Protein AF-D4CRF8-F1 (afdb_monomer)

Structure (mmCIF, N/CA/C/O backbone):
data_AF-D4CRF8-F1
#
_entry.id   AF-D4CRF8-F1
#
loop_
_atom_site.group_PDB
_atom_site.id
_atom_site.type_symbol
_atom_site.label_atom_id
_atom_site.label_alt_id
_atom_site.label_comp_id
_atom_site.label_asym_id
_atom_site.label_entity_id
_atom_site.label_seq_id
_atom_site.pdbx_PDB_ins_code
_atom_site.Cartn_x
_atom_site.Cartn_y
_atom_site.Cartn_z
_atom_site.occupancy
_atom_site.B_iso_or_equiv
_atom_site.auth_seq_id
_atom_site.auth_comp_id
_atom_site.auth_asym_id
_atom_site.auth_atom_id
_atom_site.pdbx_PDB_model_num
ATOM 1 N N . MET A 1 1 ? -13.825 1.115 6.542 1.00 51.88 1 MET A N 1
ATOM 2 C CA . MET A 1 1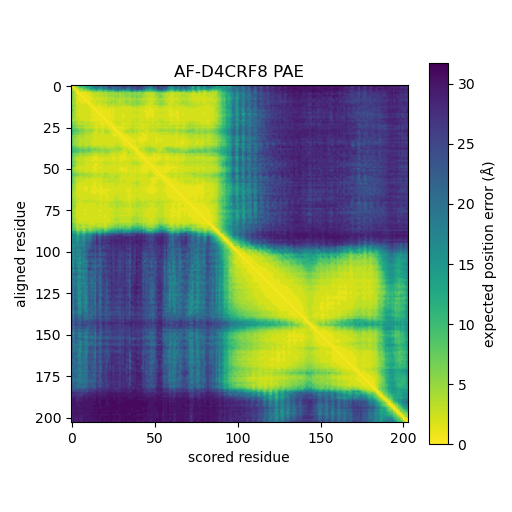 ? -15.292 1.105 6.337 1.00 51.88 1 MET A CA 1
ATOM 3 C C . MET A 1 1 ? -16.046 0.672 7.603 1.00 51.88 1 MET A C 1
ATOM 5 O O . MET A 1 1 ? -17.024 1.324 7.923 1.00 51.88 1 MET A O 1
ATOM 9 N N . TYR A 1 2 ? -15.538 -0.291 8.389 1.00 53.72 2 TYR A N 1
ATOM 10 C CA . TYR A 1 2 ? -16.174 -0.825 9.618 1.00 53.72 2 TYR A CA 1
ATOM 11 C C . TYR A 1 2 ? -15.921 -0.070 10.943 1.00 53.72 2 TYR A C 1
ATOM 13 O O . TYR A 1 2 ? -16.459 -0.439 11.981 1.00 53.72 2 TYR A O 1
ATOM 21 N N . LEU A 1 3 ? -15.111 0.997 10.934 1.00 58.34 3 LEU A N 1
ATOM 22 C CA . LEU A 1 3 ? -14.666 1.686 12.160 1.00 58.34 3 LEU A CA 1
ATOM 23 C C . LEU A 1 3 ? -15.811 2.291 12.995 1.00 58.34 3 LEU A C 1
ATOM 25 O O . LEU A 1 3 ? -15.696 2.353 14.213 1.00 58.34 3 LEU A O 1
ATOM 29 N N . GLY A 1 4 ? -16.907 2.721 12.359 1.00 71.69 4 GLY A N 1
ATOM 30 C CA . GLY A 1 4 ? -18.057 3.298 13.067 1.00 71.69 4 GLY A CA 1
ATOM 31 C C . GLY A 1 4 ? -18.861 2.248 13.833 1.00 71.69 4 GLY A C 1
ATOM 32 O O . GLY A 1 4 ? -19.104 2.420 15.020 1.00 71.69 4 GLY A O 1
ATOM 33 N N . PHE A 1 5 ? -19.188 1.138 13.168 1.00 80.62 5 PHE A N 1
ATOM 34 C CA . PHE A 1 5 ? -19.946 0.028 13.747 1.00 80.62 5 PHE A CA 1
ATOM 35 C C . PHE A 1 5 ? -19.218 -0.582 14.950 1.00 80.62 5 PHE A C 1
ATOM 37 O O . PHE A 1 5 ? -19.731 -0.558 16.064 1.00 80.62 5 PHE A O 1
ATOM 44 N N . TYR A 1 6 ? -17.960 -0.996 14.767 1.00 86.81 6 TYR A N 1
ATOM 45 C CA . TYR A 1 6 ? -17.167 -1.569 15.856 1.00 86.81 6 TYR A CA 1
ATOM 46 C C . TYR A 1 6 ? -16.972 -0.606 17.025 1.00 86.81 6 TYR A C 1
ATOM 48 O O . TYR A 1 6 ? -16.969 -1.031 18.174 1.00 86.81 6 TYR A O 1
ATOM 56 N N . SER A 1 7 ? -16.814 0.694 16.759 1.00 84.69 7 SER A N 1
ATOM 57 C CA . SER A 1 7 ? -16.685 1.676 17.835 1.00 84.69 7 SER A CA 1
ATOM 58 C C . SER A 1 7 ? -17.972 1.839 18.641 1.00 84.69 7 SER A C 1
ATOM 60 O O . SER A 1 7 ? -17.869 2.144 19.825 1.00 84.69 7 SER A O 1
ATOM 62 N N . GLN A 1 8 ? -19.150 1.703 18.030 1.00 83.81 8 GLN A N 1
ATOM 63 C CA . GLN A 1 8 ? -20.418 1.788 18.754 1.00 83.81 8 GLN A CA 1
ATOM 64 C C . GLN A 1 8 ? -20.618 0.556 19.637 1.00 83.81 8 GLN A C 1
ATOM 66 O O . GLN A 1 8 ? -20.891 0.711 20.823 1.00 83.81 8 GLN A O 1
ATOM 71 N N . VAL A 1 9 ? -20.365 -0.639 19.098 1.00 87.88 9 VAL A N 1
ATOM 72 C CA . VAL A 1 9 ? -20.444 -1.898 19.856 1.00 87.88 9 VAL A CA 1
ATOM 73 C C . VAL A 1 9 ? -19.510 -1.868 21.071 1.00 87.88 9 VAL A C 1
ATOM 75 O O . VAL A 1 9 ? -19.953 -2.062 22.198 1.00 87.88 9 VAL A O 1
ATOM 78 N N . LYS A 1 10 ? -18.237 -1.492 20.876 1.00 89.88 10 LYS A N 1
ATOM 79 C CA . LYS A 1 10 ? -17.236 -1.401 21.959 1.00 89.88 10 LYS A CA 1
ATOM 80 C C . LYS A 1 10 ? -17.537 -0.346 23.030 1.00 89.88 10 LYS A C 1
ATOM 82 O O . LYS A 1 10 ? -16.899 -0.363 24.078 1.00 89.88 10 LYS A O 1
ATOM 87 N N . LYS A 1 11 ? -18.417 0.622 22.748 1.00 87.69 11 LYS A N 1
ATOM 88 C CA . LYS A 1 11 ? -18.850 1.637 23.724 1.00 87.69 11 LYS A CA 1
ATOM 89 C C . LYS A 1 11 ? -20.042 1.174 24.552 1.00 87.69 11 LYS A C 1
ATOM 91 O O . LYS A 1 11 ? -20.207 1.669 25.657 1.00 87.69 11 LYS A O 1
ATOM 96 N N . GLN A 1 12 ? -20.871 0.299 23.992 1.00 87.62 12 GLN A N 1
ATOM 97 C CA . GLN A 1 12 ? -22.093 -0.169 24.638 1.00 87.62 12 GLN A CA 1
ATOM 98 C C . GLN A 1 12 ? -21.858 -1.417 25.485 1.00 87.62 12 GLN A C 1
ATOM 100 O O . GLN A 1 12 ? -22.559 -1.593 26.470 1.00 87.62 12 GLN A O 1
ATOM 105 N N . VAL A 1 13 ? -20.887 -2.259 25.111 1.00 92.56 13 VAL A N 1
ATOM 106 C CA . VAL A 1 13 ? -20.608 -3.514 25.815 1.00 92.56 13 VAL A CA 1
ATOM 107 C C . VAL A 1 13 ? -19.117 -3.665 26.086 1.00 92.56 13 VAL A C 1
ATOM 109 O O . VAL A 1 13 ? -18.275 -3.544 25.190 1.00 92.56 13 VAL A O 1
ATOM 112 N N . SER A 1 14 ? -18.800 -3.935 27.346 1.00 94.44 14 SER A N 1
ATOM 113 C CA . SER A 1 14 ? -17.476 -4.312 27.829 1.00 94.44 14 SER A CA 1
ATOM 114 C C . SER A 1 14 ? -17.215 -5.808 27.638 1.00 94.44 14 SER A C 1
ATOM 116 O O . SER A 1 14 ? -18.132 -6.622 27.513 1.00 94.44 14 SER A O 1
ATOM 118 N N . THR A 1 15 ? -15.941 -6.210 27.653 1.00 96.06 15 THR A N 1
ATOM 119 C CA . THR A 1 15 ? -15.605 -7.641 27.564 1.00 96.06 15 THR A CA 1
ATOM 120 C C . THR A 1 15 ? -16.110 -8.420 28.776 1.00 96.06 15 THR A C 1
ATOM 122 O O . THR A 1 15 ? -16.515 -9.571 28.638 1.00 96.06 15 THR A O 1
ATOM 125 N N . ARG A 1 16 ? -16.137 -7.783 29.951 1.00 96.12 16 ARG A N 1
ATOM 126 C CA . ARG A 1 16 ? -16.709 -8.368 31.162 1.00 96.12 16 ARG A CA 1
ATOM 127 C C . ARG A 1 16 ? -18.195 -8.695 31.011 1.00 96.12 16 ARG A C 1
ATOM 129 O O . ARG A 1 16 ? -18.580 -9.820 31.307 1.00 96.12 16 ARG A O 1
ATOM 136 N N . GLU A 1 17 ? -19.003 -7.748 30.540 1.00 94.94 17 GLU A N 1
ATOM 137 C CA . GLU A 1 17 ? -20.446 -7.960 30.348 1.00 94.94 17 GLU A CA 1
ATOM 138 C C . GLU A 1 17 ? -20.715 -9.083 29.347 1.00 94.94 17 GLU A C 1
ATOM 140 O O . GLU A 1 17 ? -21.534 -9.959 29.611 1.00 94.94 17 GLU A O 1
ATOM 145 N N . ALA A 1 18 ? -19.977 -9.109 28.233 1.00 96.31 18 ALA A N 1
ATOM 146 C CA . ALA A 1 18 ? -20.081 -10.194 27.263 1.00 96.31 18 ALA A CA 1
ATOM 147 C C . ALA A 1 18 ? -19.695 -11.550 27.882 1.00 96.31 18 ALA A C 1
ATOM 149 O O . ALA A 1 18 ? -20.392 -12.541 27.688 1.00 96.31 18 ALA A O 1
ATOM 150 N N . ALA A 1 19 ? -18.609 -11.610 28.659 1.00 96.31 19 ALA A N 1
ATOM 151 C CA . ALA A 1 19 ? -18.191 -12.839 29.325 1.00 96.31 19 ALA A CA 1
ATOM 152 C C . ALA A 1 19 ? -19.253 -13.343 30.321 1.00 96.31 19 ALA A C 1
ATOM 154 O O . ALA A 1 19 ? -19.599 -14.523 30.305 1.00 96.31 19 ALA A O 1
ATOM 155 N N . GLU A 1 20 ? -19.810 -12.457 31.148 1.00 95.69 20 GLU A N 1
ATOM 156 C CA . GLU A 1 20 ? -20.878 -12.804 32.091 1.00 95.69 20 GLU A CA 1
ATOM 157 C C . GLU A 1 20 ? -22.146 -13.277 31.355 1.00 95.69 20 GLU A C 1
ATOM 159 O O . GLU A 1 20 ? -22.729 -14.293 31.739 1.00 95.69 20 GLU A O 1
ATOM 164 N N . HIS A 1 21 ? -22.520 -12.620 30.250 1.00 95.44 21 HIS A N 1
ATOM 165 C CA . HIS A 1 21 ? -23.656 -13.010 29.408 1.00 95.44 21 HIS A CA 1
ATOM 166 C C . HIS A 1 21 ? -23.493 -14.415 28.806 1.00 95.44 21 HIS A C 1
ATOM 168 O O . HIS A 1 21 ? -24.427 -15.214 28.829 1.00 95.44 21 HIS A O 1
ATOM 174 N N . TYR A 1 22 ? -22.291 -14.760 28.337 1.00 96.06 22 TYR A N 1
ATOM 175 C CA . TYR A 1 22 ? -21.987 -16.095 27.808 1.00 96.06 22 TYR A CA 1
ATOM 176 C C . TYR A 1 22 ? -21.731 -17.158 28.895 1.00 96.06 22 TYR A C 1
ATOM 178 O O . TYR A 1 22 ? -21.308 -18.271 28.583 1.00 96.06 22 TYR A O 1
ATOM 186 N N . GLY A 1 23 ? -22.006 -16.850 30.168 1.00 94.00 23 GLY A N 1
ATOM 187 C CA . GLY A 1 23 ? -21.992 -17.817 31.269 1.00 94.00 23 GLY A CA 1
ATOM 188 C C . GLY A 1 23 ? -20.654 -17.952 31.999 1.00 94.00 23 GLY A C 1
ATOM 189 O O . GLY A 1 23 ? -20.491 -18.855 32.826 1.00 94.00 23 GLY A O 1
ATOM 190 N N . PHE A 1 24 ? -19.691 -17.063 31.745 1.00 95.69 24 PHE A N 1
ATOM 191 C CA . PHE A 1 24 ? -18.426 -17.061 32.472 1.00 95.69 24 PHE A CA 1
ATOM 192 C C . PHE A 1 24 ? -18.552 -16.339 33.814 1.00 95.69 24 PHE A C 1
ATOM 194 O O . PHE A 1 24 ? -19.076 -15.234 33.920 1.00 95.69 24 PHE A O 1
ATOM 201 N N . LYS A 1 25 ? -18.009 -16.952 34.869 1.00 94.19 25 LYS A N 1
ATOM 202 C CA . LYS A 1 25 ? -17.945 -16.329 36.195 1.00 94.19 25 LYS A CA 1
ATOM 203 C C . LYS A 1 25 ? -16.738 -15.401 36.274 1.00 94.19 25 LYS A C 1
ATOM 205 O O . LYS A 1 25 ? -15.601 -15.874 36.310 1.00 94.19 25 LYS A O 1
ATOM 210 N N . VAL A 1 26 ? -16.997 -14.099 36.354 1.00 96.00 26 VAL A N 1
ATOM 211 C CA . VAL A 1 26 ? -15.969 -13.072 36.547 1.00 96.00 26 VAL A CA 1
ATOM 212 C C . VAL A 1 26 ? -15.890 -12.695 38.027 1.00 96.00 26 VAL A C 1
ATOM 214 O O . VAL A 1 26 ? -16.887 -12.352 38.664 1.00 96.00 26 VAL A O 1
ATOM 217 N N . GLY A 1 27 ? -14.693 -12.788 38.603 1.00 92.81 27 GLY A N 1
ATOM 218 C CA . GLY A 1 27 ? -14.442 -12.401 39.988 1.00 92.81 27 GLY A CA 1
ATOM 219 C C . GLY A 1 27 ? -14.569 -10.891 40.208 1.00 92.81 27 GLY A C 1
ATOM 220 O O . GLY A 1 27 ? -14.483 -10.091 39.279 1.00 92.81 27 GLY A O 1
ATOM 221 N N . ARG A 1 28 ? -14.698 -10.462 41.472 1.00 90.69 28 ARG A N 1
ATOM 222 C CA . ARG A 1 28 ? -14.748 -9.024 41.823 1.00 90.69 28 ARG A CA 1
ATOM 223 C C . ARG A 1 28 ? -13.514 -8.242 41.351 1.00 90.69 28 ARG A C 1
ATOM 225 O O . ARG A 1 28 ? -13.617 -7.051 41.094 1.00 90.69 28 ARG A O 1
ATOM 232 N N . ASN A 1 29 ? -12.374 -8.916 41.225 1.00 92.69 29 ASN A N 1
ATOM 233 C CA . ASN A 1 29 ? -11.112 -8.382 40.710 1.00 92.69 29 ASN A CA 1
ATOM 234 C C . ASN A 1 29 ? -11.013 -8.374 39.169 1.00 92.69 29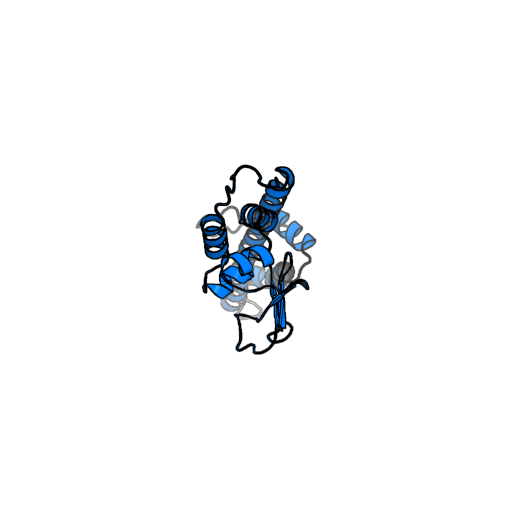 ASN A C 1
ATOM 236 O O . ASN A 1 29 ? -9.942 -8.076 38.645 1.00 92.69 29 ASN A O 1
ATOM 240 N N . GLY A 1 30 ? -12.083 -8.741 38.455 1.00 94.06 30 GLY A N 1
ATOM 241 C CA . GLY A 1 30 ? -12.096 -8.838 36.994 1.00 94.06 30 GLY A CA 1
ATOM 242 C C . GLY A 1 30 ? -11.367 -10.069 36.453 1.00 94.06 30 GLY A C 1
ATOM 243 O O . GLY A 1 30 ? -11.084 -10.128 35.264 1.00 94.06 30 GLY A O 1
ATOM 244 N N . MET A 1 31 ? -11.024 -11.048 37.295 1.00 96.69 31 MET A N 1
ATOM 245 C CA . MET A 1 31 ? -10.331 -12.261 36.850 1.00 96.69 31 MET A CA 1
ATOM 246 C C . MET A 1 31 ? -11.322 -13.385 36.547 1.00 96.69 31 MET A C 1
ATOM 248 O O . MET A 1 31 ? -12.261 -13.623 37.310 1.00 96.69 31 MET A O 1
ATOM 252 N N . MET A 1 32 ? -11.072 -14.121 35.469 1.00 96.38 32 MET A N 1
ATOM 253 C CA . MET A 1 32 ? -11.811 -15.316 35.072 1.00 96.38 32 MET A CA 1
ATOM 254 C C . MET A 1 32 ? -10.871 -16.387 34.511 1.00 96.38 32 MET A C 1
ATOM 256 O O . MET A 1 32 ? -9.719 -16.115 34.166 1.00 96.38 32 MET A O 1
ATOM 260 N N . LYS A 1 33 ? -11.366 -17.624 34.429 1.00 96.75 33 LYS A N 1
ATOM 261 C CA . LYS A 1 33 ? -10.674 -18.695 33.702 1.00 96.75 33 LYS A CA 1
ATOM 262 C C . LYS A 1 33 ? -10.702 -18.385 32.212 1.00 96.75 33 LYS A C 1
ATOM 264 O O . LYS A 1 33 ? -11.748 -18.004 31.691 1.00 96.75 33 LYS A O 1
ATOM 269 N N . CYS A 1 34 ? -9.568 -18.527 31.544 1.00 96.75 34 CYS A N 1
ATOM 270 C CA . CYS A 1 34 ? -9.477 -18.278 30.114 1.00 96.75 34 CYS A CA 1
ATOM 271 C C . CYS A 1 34 ? -10.234 -19.362 29.322 1.00 96.75 34 CYS A C 1
ATOM 273 O O . CYS A 1 34 ? -9.933 -20.537 29.499 1.00 96.75 34 CYS A O 1
ATOM 275 N N . PRO A 1 35 ? -11.158 -19.002 28.412 1.00 95.88 35 PRO A N 1
ATOM 276 C CA . PRO A 1 35 ? -11.835 -19.968 27.547 1.00 95.88 35 PRO A CA 1
ATOM 277 C C . PRO A 1 35 ? -10.992 -20.404 26.340 1.00 95.88 35 PRO A C 1
ATOM 279 O O . PRO A 1 35 ? -11.381 -21.313 25.618 1.00 95.88 35 PRO A O 1
ATOM 282 N N . PHE A 1 36 ? -9.854 -19.750 26.088 1.00 96.00 36 PHE A N 1
ATOM 283 C CA . PHE A 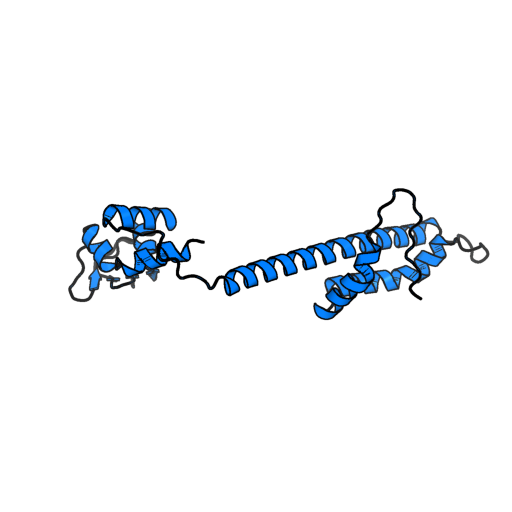1 36 ? -9.029 -19.976 24.894 1.00 96.00 36 PHE A CA 1
ATOM 284 C C . PHE A 1 36 ? -7.899 -20.996 25.102 1.00 96.00 36 PHE A C 1
ATOM 286 O O . PHE A 1 36 ? -7.139 -21.256 24.174 1.00 96.00 36 PHE A O 1
ATOM 293 N N . HIS A 1 37 ? -7.753 -21.545 26.310 1.00 94.69 37 HIS A N 1
ATOM 294 C CA . HIS A 1 37 ? -6.854 -22.662 26.615 1.00 94.69 37 HIS A CA 1
ATOM 295 C C . HIS A 1 37 ? -7.367 -23.439 27.837 1.00 94.69 37 HIS A C 1
ATOM 297 O O . HIS A 1 37 ? -8.280 -22.973 28.516 1.00 94.69 37 HIS A O 1
ATOM 303 N N . ASP A 1 38 ? -6.786 -24.608 28.125 1.00 93.69 38 ASP A N 1
ATOM 304 C CA . ASP A 1 38 ? -7.123 -25.388 29.325 1.00 93.69 38 ASP A CA 1
ATOM 305 C C . ASP A 1 38 ? -6.594 -24.695 30.591 1.00 93.69 38 ASP A C 1
ATOM 307 O O . ASP A 1 38 ? -5.441 -24.871 30.993 1.00 93.69 38 ASP A O 1
ATOM 311 N N . ASP A 1 39 ? -7.440 -23.853 31.187 1.00 92.88 39 ASP A N 1
ATOM 312 C CA . ASP A 1 39 ? -7.090 -23.017 32.326 1.00 92.88 39 ASP A CA 1
ATOM 313 C C . ASP A 1 39 ? -7.705 -23.521 33.640 1.00 92.88 39 ASP A C 1
ATOM 315 O O . ASP A 1 39 ? -8.923 -23.501 33.862 1.00 92.88 39 ASP A O 1
ATOM 319 N N . ARG A 1 40 ? -6.844 -23.935 34.575 1.00 91.19 40 ARG A N 1
ATOM 320 C CA . ARG A 1 40 ? -7.277 -24.429 35.891 1.00 91.19 40 ARG A CA 1
ATOM 321 C C . ARG A 1 40 ? -7.558 -23.296 36.879 1.00 91.19 40 ARG A C 1
ATOM 323 O O . ARG A 1 40 ? -8.485 -23.429 37.685 1.00 91.19 40 ARG A O 1
ATOM 330 N N . ASN A 1 41 ? -6.824 -22.184 36.788 1.00 91.94 41 ASN A N 1
ATOM 331 C CA . ASN A 1 41 ? -6.846 -21.070 37.742 1.00 91.94 41 ASN A CA 1
ATOM 332 C C . ASN A 1 41 ? -7.121 -19.751 37.009 1.00 91.94 41 ASN A C 1
ATOM 334 O O . ASN A 1 41 ? -6.475 -19.519 36.006 1.00 91.94 41 ASN A O 1
ATOM 338 N N . PRO A 1 42 ? -7.985 -18.842 37.498 1.00 94.56 42 PRO A N 1
ATOM 339 C CA . PRO A 1 42 ? -8.306 -17.601 36.784 1.00 94.56 42 PRO A CA 1
ATOM 340 C C . PRO A 1 42 ? -7.072 -16.813 36.296 1.00 94.56 42 PRO A C 1
ATOM 342 O O . PRO A 1 42 ? -6.414 -16.138 37.089 1.00 94.56 42 PRO A O 1
ATOM 345 N N . SER A 1 43 ? -6.766 -16.895 34.996 1.00 95.31 43 SER A N 1
ATOM 346 C CA . SER A 1 43 ? -5.579 -16.278 34.377 1.00 95.31 43 SER A CA 1
ATOM 347 C C . SER A 1 43 ? -5.910 -15.154 33.391 1.00 95.31 43 SER A C 1
ATOM 349 O O . SER A 1 43 ? -5.006 -14.471 32.900 1.00 95.31 43 SER A O 1
ATOM 351 N N . MET A 1 44 ? -7.195 -14.936 33.102 1.00 97.38 44 MET A N 1
ATOM 352 C CA . MET A 1 44 ? -7.664 -13.886 32.206 1.00 97.38 44 MET A CA 1
ATOM 353 C C . MET A 1 44 ? -8.261 -12.728 32.993 1.00 97.38 44 MET A C 1
ATOM 355 O O . MET A 1 44 ? -9.190 -12.918 33.773 1.00 97.38 44 MET A O 1
ATOM 359 N N . LYS A 1 45 ? -7.752 -11.519 32.753 1.00 97.44 45 LYS A N 1
ATOM 360 C CA . LYS A 1 45 ? -8.339 -10.278 33.251 1.00 97.44 45 LYS A CA 1
ATOM 361 C C . LYS A 1 45 ? -9.299 -9.718 32.209 1.00 97.44 45 LYS A C 1
ATOM 363 O O . LYS A 1 45 ? -8.901 -9.537 31.058 1.00 97.44 45 LYS A O 1
ATOM 368 N N . VAL A 1 46 ? -10.530 -9.438 32.620 1.00 96.75 46 VAL A N 1
ATOM 369 C CA . VAL A 1 46 ? -11.597 -8.864 31.800 1.00 96.75 46 VAL A CA 1
ATOM 370 C C . VAL A 1 46 ? -12.147 -7.598 32.455 1.00 96.75 46 VAL A C 1
ATOM 372 O O . VAL A 1 46 ? -12.694 -7.631 33.554 1.00 96.75 46 VAL A O 1
ATOM 375 N N . ASP A 1 47 ? -12.004 -6.482 31.746 1.00 93.50 47 ASP A N 1
ATOM 376 C CA . ASP A 1 47 ? -12.622 -5.192 32.063 1.00 93.50 47 ASP A CA 1
ATOM 377 C C . ASP A 1 47 ? -13.340 -4.705 30.784 1.00 93.50 47 ASP A C 1
ATOM 379 O O . ASP A 1 47 ? -14.172 -5.419 30.215 1.00 93.50 47 ASP A O 1
ATOM 383 N N . GLN A 1 48 ? -12.964 -3.536 30.248 1.00 93.56 48 GLN A N 1
ATOM 384 C CA . GLN A 1 48 ? -13.394 -3.106 28.911 1.00 93.56 48 GLN A CA 1
ATOM 385 C C . GLN A 1 48 ? -12.847 -4.033 27.819 1.00 93.56 48 GLN A C 1
ATOM 387 O O . GLN A 1 48 ? -13.556 -4.420 26.892 1.00 93.56 48 GLN A O 1
ATOM 392 N N . ASN A 1 49 ? -11.581 -4.407 27.974 1.00 95.75 49 ASN A N 1
ATOM 393 C CA . ASN A 1 49 ? -10.822 -5.307 27.117 1.00 95.75 49 ASN A CA 1
ATOM 394 C C . ASN A 1 49 ? -10.431 -6.546 27.928 1.00 95.75 49 ASN A C 1
ATOM 396 O O . ASN A 1 49 ? -10.590 -6.563 29.152 1.00 95.75 49 ASN A O 1
ATOM 400 N N . PHE A 1 50 ? -9.862 -7.547 27.265 1.00 97.31 50 PHE A N 1
ATOM 401 C CA . PHE A 1 50 ? -9.314 -8.716 27.935 1.00 97.31 50 PHE A CA 1
ATOM 402 C C . PHE A 1 50 ? -7.824 -8.902 27.670 1.00 97.31 50 PHE A C 1
ATOM 404 O O . PHE A 1 50 ? -7.290 -8.528 26.620 1.00 97.31 50 PHE A O 1
ATOM 411 N N . ILE A 1 51 ? -7.170 -9.539 28.632 1.00 97.50 51 ILE A N 1
ATOM 412 C CA . ILE A 1 51 ? -5.827 -10.087 28.495 1.00 97.50 51 ILE A CA 1
ATOM 413 C C . ILE A 1 51 ? -5.736 -11.385 29.288 1.00 97.50 51 ILE A C 1
ATOM 415 O O . ILE A 1 51 ? -6.141 -11.448 30.446 1.00 97.50 51 ILE A O 1
ATOM 419 N N . CYS A 1 52 ? -5.190 -12.425 28.672 1.00 97.56 52 CYS A N 1
ATOM 420 C CA . CYS A 1 52 ? -4.859 -13.672 29.336 1.00 97.56 52 CYS A CA 1
ATOM 421 C C . CYS A 1 52 ? -3.359 -13.745 29.603 1.00 97.56 52 CYS A C 1
ATOM 423 O O . CYS A 1 52 ? -2.565 -13.746 28.667 1.00 97.56 52 CYS A O 1
ATOM 425 N N . PHE A 1 53 ? -2.963 -13.887 30.866 1.00 96.06 53 PHE A N 1
ATOM 426 C CA . PHE A 1 53 ? -1.550 -14.020 31.230 1.00 96.06 53 PHE A CA 1
ATOM 427 C C . PHE A 1 53 ? -0.982 -15.418 30.928 1.00 96.06 53 PHE A C 1
ATOM 429 O O . PHE A 1 53 ? 0.225 -15.548 30.751 1.00 96.06 53 PHE A O 1
ATOM 436 N N . GLY A 1 54 ? -1.838 -16.444 30.815 1.00 93.62 54 GLY A N 1
ATOM 437 C CA . GLY A 1 54 ? -1.447 -17.803 30.413 1.00 93.62 54 GLY A CA 1
ATOM 438 C C . GLY A 1 54 ? -1.099 -17.913 28.924 1.00 93.62 54 GLY A C 1
ATOM 439 O O . GLY A 1 54 ? 0.058 -18.101 28.565 1.00 93.62 54 GLY A O 1
ATOM 440 N N . CYS A 1 55 ? -2.091 -17.750 28.041 1.00 95.12 55 CYS A N 1
ATOM 441 C CA . CYS A 1 55 ? -1.909 -17.891 26.589 1.00 95.12 55 CYS A CA 1
ATOM 442 C C . CYS A 1 55 ? -1.526 -16.599 25.840 1.00 95.12 55 CYS A C 1
ATOM 444 O O . CYS A 1 55 ? -1.413 -16.623 24.618 1.00 95.12 55 CYS A O 1
ATOM 446 N N . GLN A 1 56 ? -1.349 -15.471 26.540 1.00 94.81 56 GLN A N 1
ATOM 447 C CA . GLN A 1 56 ? -0.994 -14.156 25.971 1.00 94.81 56 GLN A CA 1
ATOM 448 C C . GLN A 1 56 ? -2.020 -13.556 24.989 1.00 94.81 56 GLN A C 1
ATOM 450 O O . GLN A 1 56 ? -1.765 -12.511 24.383 1.00 94.81 56 GLN A O 1
ATOM 455 N N . GLU A 1 57 ? -3.201 -14.165 24.842 1.00 95.75 57 GLU A N 1
ATOM 456 C CA . GLU A 1 57 ? -4.266 -13.602 24.015 1.00 95.75 57 GLU A CA 1
ATOM 457 C C . GLU A 1 57 ? -4.814 -12.326 24.661 1.00 95.75 57 GLU A C 1
ATOM 459 O O . GLU A 1 57 ? -5.050 -12.257 25.871 1.00 95.75 57 GLU A O 1
ATOM 464 N N . LYS A 1 58 ? -5.015 -11.299 23.839 1.00 96.88 58 LYS A N 1
ATOM 465 C CA . LYS A 1 58 ? -5.486 -9.987 24.276 1.00 96.88 58 LYS A CA 1
ATOM 466 C C . LYS A 1 58 ? -6.332 -9.346 23.195 1.00 96.88 58 LYS A C 1
ATOM 468 O O . LYS A 1 58 ? -6.090 -9.540 22.002 1.00 96.88 58 LYS A O 1
ATOM 473 N N . GLY A 1 59 ? -7.295 -8.535 23.600 1.00 95.81 59 GLY A N 1
ATOM 474 C CA . GLY A 1 59 ? -8.192 -7.910 22.646 1.00 95.81 59 GLY A CA 1
ATOM 475 C C . GLY A 1 59 ? -9.323 -7.133 23.280 1.00 95.81 59 GLY A C 1
ATOM 476 O O . GLY A 1 59 ? -9.413 -6.991 24.494 1.00 95.81 59 GLY A O 1
ATOM 477 N N . ASP A 1 60 ? -10.189 -6.629 22.415 1.00 95.88 60 ASP A N 1
ATOM 478 C CA . ASP A 1 60 ? -11.467 -6.047 22.801 1.00 95.88 60 ASP A CA 1
ATOM 479 C C . ASP A 1 60 ? -12.580 -7.103 22.809 1.00 95.88 60 ASP A C 1
ATOM 481 O O . ASP A 1 60 ? -12.370 -8.267 22.456 1.00 95.88 60 ASP A O 1
ATOM 485 N N . VAL A 1 61 ? -13.784 -6.667 23.177 1.00 96.19 61 VAL A N 1
ATOM 486 C CA . VAL A 1 61 ? -14.974 -7.519 23.252 1.00 96.19 61 VAL A CA 1
ATOM 487 C C . VAL A 1 61 ? -15.297 -8.224 21.928 1.00 96.19 61 VAL A C 1
ATOM 489 O O . VAL A 1 61 ? -15.725 -9.372 21.930 1.00 96.19 61 VAL A O 1
ATOM 492 N N . ILE A 1 62 ? -15.027 -7.598 20.779 1.00 95.44 62 ILE A N 1
ATOM 493 C CA . ILE A 1 62 ? -15.313 -8.201 19.469 1.00 95.44 62 ILE A CA 1
ATOM 494 C C . ILE A 1 62 ? -14.323 -9.329 19.201 1.00 95.44 62 ILE A C 1
ATOM 496 O O . ILE A 1 62 ? -14.711 -10.400 18.741 1.00 95.44 62 ILE A O 1
ATOM 500 N N . ARG A 1 63 ? -13.041 -9.116 19.521 1.00 96.06 63 ARG A N 1
ATOM 501 C CA . ARG A 1 63 ? -12.025 -10.168 19.419 1.00 96.06 63 ARG A CA 1
ATOM 502 C C . ARG A 1 63 ? -12.310 -11.324 20.381 1.00 96.06 63 ARG A C 1
ATOM 504 O O . ARG A 1 63 ? -12.090 -12.470 20.004 1.00 96.06 63 ARG A O 1
ATOM 511 N N . PHE A 1 64 ? -12.825 -11.032 21.575 1.00 97.00 64 PHE A N 1
ATOM 512 C CA . PHE A 1 64 ? -13.247 -12.048 22.539 1.00 97.00 64 PHE A CA 1
ATOM 513 C C . PHE A 1 64 ? -14.346 -12.949 21.955 1.00 97.00 64 PHE A C 1
ATOM 515 O O . PHE A 1 64 ? -14.168 -14.162 21.898 1.00 97.00 64 PHE A O 1
ATOM 522 N N . VAL A 1 65 ? -15.427 -12.357 21.435 1.00 96.50 65 VAL A N 1
ATOM 523 C CA . VAL A 1 65 ? -16.550 -13.086 20.811 1.00 96.50 65 VAL A CA 1
ATOM 524 C C . VAL A 1 65 ? -16.111 -13.830 19.552 1.00 96.50 65 VAL A C 1
ATOM 526 O O . VAL A 1 65 ? -16.446 -14.996 19.371 1.00 96.50 65 VAL A O 1
ATOM 529 N N . SER A 1 66 ? -15.304 -13.188 18.707 1.00 96.69 66 SER A N 1
ATOM 530 C CA . SER A 1 66 ? -14.735 -13.793 17.499 1.00 96.69 66 SER A CA 1
ATOM 531 C C . SER A 1 66 ? -13.975 -15.076 17.820 1.00 96.69 66 SER A C 1
ATOM 533 O O . SER A 1 66 ? -14.184 -16.083 17.157 1.00 96.69 66 SER A O 1
ATOM 535 N N . LYS A 1 67 ? -13.146 -15.071 18.870 1.00 96.50 67 LYS A N 1
ATOM 536 C CA . LYS A 1 67 ? -12.416 -16.263 19.315 1.00 96.50 67 LYS A CA 1
ATOM 537 C C . LYS A 1 67 ? -13.310 -17.300 19.983 1.00 96.50 67 LYS A C 1
ATOM 539 O O . LYS A 1 67 ? -13.074 -18.487 19.806 1.00 96.50 67 LYS A O 1
ATOM 544 N N . LEU A 1 68 ? -14.304 -16.862 20.750 1.00 96.25 68 LEU A N 1
ATOM 545 C CA . LEU A 1 68 ? -15.207 -17.755 21.468 1.00 96.25 68 LEU A CA 1
ATOM 546 C C . LEU A 1 68 ? -16.088 -18.583 20.518 1.00 96.25 68 LEU A C 1
ATOM 548 O O . LEU A 1 68 ? -16.358 -19.744 20.807 1.00 96.25 68 LEU A O 1
ATOM 552 N N . PHE A 1 69 ? -16.505 -17.996 19.392 1.00 94.75 69 PHE A N 1
ATOM 553 C CA . PHE A 1 69 ? -17.408 -18.623 18.416 1.00 94.75 69 PHE A CA 1
ATOM 554 C C . PHE A 1 69 ? -16.753 -18.957 17.068 1.00 94.75 69 PHE A C 1
ATOM 556 O O . PHE A 1 69 ? -17.452 -19.390 16.159 1.00 94.75 69 PHE A O 1
ATOM 563 N N . ASP A 1 70 ? -15.444 -18.739 16.932 1.00 95.50 70 ASP A N 1
ATOM 564 C CA . ASP A 1 70 ? -14.689 -18.892 15.680 1.00 95.50 70 ASP A CA 1
ATOM 565 C C . ASP A 1 70 ? -15.317 -18.142 14.486 1.00 95.50 70 ASP A C 1
ATOM 567 O O . ASP A 1 70 ? -15.523 -18.671 13.396 1.00 95.50 70 ASP A O 1
ATOM 571 N N . LEU A 1 71 ? -15.660 -16.872 14.714 1.00 92.12 71 LEU A N 1
ATOM 572 C CA . LEU A 1 71 ? -16.303 -16.001 13.726 1.00 92.12 71 LEU A CA 1
ATOM 573 C C . LEU A 1 71 ? -15.349 -14.910 13.234 1.00 92.12 71 LEU A C 1
ATOM 575 O O . LEU A 1 71 ? -14.535 -14.404 14.017 1.00 92.12 71 LEU A O 1
ATOM 579 N N . PRO A 1 72 ? -15.473 -14.444 11.978 1.00 89.62 72 PRO A N 1
ATOM 580 C CA . PRO A 1 72 ? -14.767 -13.248 11.544 1.00 89.62 72 PRO A CA 1
ATOM 581 C C . PRO A 1 72 ? -15.246 -12.019 12.350 1.00 89.62 72 PRO A C 1
ATOM 583 O O . PRO A 1 72 ? -16.379 -11.988 12.832 1.00 89.62 72 PRO A O 1
ATOM 586 N N . PRO A 1 73 ? -14.425 -10.959 12.491 1.00 89.31 73 PRO A N 1
ATOM 587 C CA . PRO A 1 73 ? -14.727 -9.842 13.396 1.00 89.31 73 PRO A CA 1
ATOM 588 C C . PRO A 1 73 ? -16.047 -9.111 13.125 1.00 89.31 73 PRO A C 1
ATOM 590 O O . PRO A 1 73 ? -16.622 -8.527 14.041 1.00 89.31 73 PRO A O 1
ATOM 593 N N . TYR A 1 74 ? -16.511 -9.110 11.872 1.00 87.19 74 TYR A N 1
ATOM 594 C CA . TYR A 1 74 ? -17.778 -8.479 11.509 1.00 87.19 74 TYR A CA 1
ATOM 595 C C . 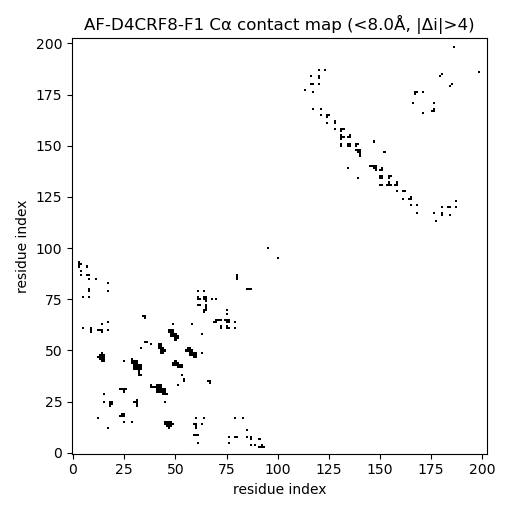TYR A 1 74 ? -18.956 -9.280 12.056 1.00 87.19 74 TYR A C 1
ATOM 597 O O . TYR A 1 74 ? -19.753 -8.735 12.814 1.00 87.19 74 TYR A O 1
ATOM 605 N N . ASP A 1 75 ? -18.987 -10.577 11.763 1.00 86.00 75 ASP A N 1
ATOM 606 C CA . ASP A 1 75 ? -20.036 -11.489 12.219 1.00 86.00 75 ASP A CA 1
ATOM 607 C C . ASP A 1 75 ? -20.029 -11.617 13.744 1.00 86.00 75 ASP A C 1
ATOM 609 O O . ASP A 1 75 ? -21.084 -11.633 14.366 1.00 86.00 75 ASP A O 1
ATOM 613 N N . ALA A 1 76 ? -18.850 -11.588 14.373 1.00 92.31 76 ALA A N 1
ATOM 614 C CA . ALA A 1 76 ? -18.728 -11.539 15.828 1.00 92.31 76 ALA A CA 1
ATOM 615 C C . ALA A 1 76 ? -19.375 -10.281 16.433 1.00 92.31 76 ALA A C 1
ATOM 617 O O . ALA A 1 76 ? -20.018 -10.349 17.477 1.00 92.31 76 ALA A O 1
ATOM 618 N N . ALA A 1 77 ? -19.219 -9.125 15.786 1.00 91.06 77 ALA A N 1
ATOM 619 C CA . ALA A 1 77 ? -19.838 -7.888 16.242 1.00 91.06 77 ALA A CA 1
ATOM 620 C C . ALA A 1 77 ? -21.354 -7.870 15.995 1.00 91.06 77 ALA A C 1
ATOM 622 O O . ALA A 1 77 ? -22.077 -7.363 16.845 1.00 91.06 77 ALA A O 1
ATOM 623 N N . VAL A 1 78 ? -21.832 -8.439 14.883 1.00 86.44 78 VAL A N 1
ATOM 624 C CA . VAL A 1 78 ? -23.271 -8.618 14.612 1.00 86.44 78 VAL A CA 1
ATOM 625 C C . VAL A 1 78 ? -23.894 -9.556 15.646 1.00 86.44 78 VAL A C 1
ATOM 627 O O . VAL A 1 78 ? -24.850 -9.175 16.319 1.00 86.44 78 VAL A O 1
ATOM 630 N N . LYS A 1 79 ? -23.280 -10.719 15.877 1.00 90.88 79 LYS A N 1
ATOM 631 C CA . LYS A 1 79 ? -23.699 -11.667 16.911 1.00 90.88 79 LYS A CA 1
ATOM 632 C C . LYS A 1 79 ? -23.775 -11.011 18.287 1.00 90.88 79 LYS A C 1
ATOM 634 O O . LYS A 1 79 ? -24.779 -11.133 18.974 1.00 90.88 79 LYS A O 1
ATOM 639 N N . LEU A 1 80 ? -22.738 -10.266 18.671 1.00 92.88 80 LEU A N 1
ATOM 640 C CA . LEU A 1 80 ? -22.716 -9.562 19.951 1.00 92.88 80 LEU A CA 1
ATOM 641 C C . LEU A 1 80 ? -23.853 -8.535 20.065 1.00 92.88 80 LEU A C 1
ATOM 643 O O . LEU A 1 80 ? -24.421 -8.380 21.141 1.00 92.88 80 LEU A O 1
ATOM 647 N N . THR A 1 81 ? -24.196 -7.834 18.980 1.00 90.62 81 THR A N 1
ATOM 648 C CA . THR A 1 81 ? -25.322 -6.888 18.994 1.00 90.62 81 THR A CA 1
ATOM 649 C C . THR A 1 81 ? -26.672 -7.578 19.117 1.00 90.62 81 THR A C 1
ATOM 651 O O . THR A 1 81 ? -27.535 -7.067 19.822 1.00 90.62 81 THR A O 1
ATOM 654 N N . GLU A 1 82 ? -26.844 -8.733 18.478 1.00 88.62 82 GLU A N 1
ATOM 655 C CA . GLU A 1 82 ? -28.073 -9.527 18.544 1.00 88.62 82 GLU A CA 1
ATOM 656 C C . GLU A 1 82 ? -28.250 -10.160 19.929 1.00 88.62 82 GLU A C 1
ATOM 658 O O . GLU A 1 82 ? -29.294 -9.977 20.553 1.00 88.62 82 GLU A O 1
ATOM 663 N N . ASP A 1 83 ? -27.209 -10.818 20.446 1.00 90.56 83 ASP A N 1
ATOM 664 C CA . ASP A 1 83 ? -27.224 -11.501 21.745 1.00 90.56 83 ASP A CA 1
ATOM 665 C C . ASP A 1 83 ? -27.476 -10.514 22.906 1.00 90.56 83 ASP A C 1
ATOM 667 O O . ASP A 1 83 ? -28.219 -10.808 23.842 1.00 90.56 83 ASP A O 1
ATOM 671 N N . MET A 1 84 ? -26.892 -9.311 22.828 1.00 88.50 84 MET A N 1
ATOM 672 C CA . MET A 1 84 ? -27.012 -8.272 23.862 1.00 88.50 84 MET A CA 1
ATOM 673 C C . MET A 1 84 ? -28.178 -7.298 23.619 1.00 88.50 84 MET A C 1
ATOM 675 O O . MET A 1 84 ? -28.359 -6.361 24.397 1.00 88.50 84 MET A O 1
ATOM 679 N N . GLY A 1 85 ? -28.953 -7.473 22.541 1.00 85.06 85 GLY A N 1
ATOM 680 C CA . GLY A 1 85 ? -30.082 -6.600 22.199 1.00 85.06 85 GLY A CA 1
ATOM 681 C C . GLY A 1 85 ? -29.695 -5.139 21.932 1.00 85.06 85 GLY A C 1
ATOM 682 O O . GLY A 1 85 ? -30.455 -4.225 22.254 1.00 85.06 85 GLY A O 1
ATOM 683 N N . LEU A 1 86 ? -28.505 -4.891 21.376 1.00 82.94 86 LEU A N 1
ATOM 684 C CA . LEU A 1 86 ? -27.989 -3.541 21.147 1.00 82.94 86 LEU A CA 1
ATOM 685 C C . LEU A 1 86 ? -28.616 -2.913 19.904 1.00 82.94 86 LEU A C 1
ATOM 687 O O . LEU A 1 86 ? -28.418 -3.371 18.777 1.00 82.94 86 LEU A O 1
ATOM 691 N N . THR A 1 87 ? -29.278 -1.773 20.081 1.00 74.62 87 THR A N 1
ATOM 692 C CA . THR A 1 87 ? -29.702 -0.936 18.958 1.00 74.62 87 THR A CA 1
ATOM 693 C C . THR A 1 87 ? -28.515 -0.123 18.451 1.00 74.62 87 THR A C 1
ATOM 695 O O . THR A 1 87 ? -28.214 0.970 18.940 1.00 74.62 87 THR A O 1
ATOM 698 N N . VAL A 1 88 ? -27.809 -0.658 17.460 1.00 68.81 88 VAL A N 1
ATOM 699 C CA . VAL A 1 88 ? -26.716 0.052 16.793 1.00 68.81 88 VAL A CA 1
ATOM 700 C C . VAL A 1 88 ? -27.307 0.911 15.682 1.00 68.81 88 VAL A C 1
ATOM 702 O O . VAL A 1 88 ? -27.523 0.452 14.561 1.00 68.81 88 VAL A O 1
ATOM 705 N N . THR A 1 89 ? -27.617 2.170 15.993 1.00 60.03 89 THR A N 1
ATOM 706 C CA . THR A 1 89 ? -28.099 3.100 14.974 1.00 60.03 89 THR A CA 1
ATOM 707 C C . THR A 1 89 ? -26.978 3.381 13.974 1.00 60.03 89 THR A C 1
ATOM 709 O O . THR A 1 89 ? -25.851 3.753 14.324 1.00 60.03 89 THR A O 1
ATOM 712 N N . ALA A 1 90 ? -27.293 3.287 12.681 1.00 53.81 90 ALA A N 1
ATOM 713 C CA . ALA A 1 90 ? -26.395 3.698 11.596 1.00 53.81 90 ALA A CA 1
ATOM 714 C C . ALA A 1 90 ? -26.030 5.205 11.641 1.00 53.81 90 ALA A C 1
ATOM 716 O O . ALA A 1 90 ? -25.318 5.712 10.770 1.00 53.81 90 ALA A O 1
ATOM 717 N N . GLU A 1 91 ? -26.507 5.921 12.659 1.00 46.44 91 GLU A N 1
ATOM 718 C CA . GLU A 1 91 ? -26.636 7.370 12.713 1.00 46.44 91 GLU A CA 1
ATOM 719 C C . GLU A 1 91 ? -25.441 8.063 13.368 1.00 46.44 91 GLU A C 1
ATOM 721 O O . GLU A 1 91 ? -25.166 9.218 13.070 1.00 46.44 91 GLU A O 1
ATOM 726 N N . ASN A 1 92 ? -24.611 7.347 14.125 1.00 43.12 92 ASN A N 1
ATOM 727 C CA . ASN A 1 92 ? -23.350 7.892 14.626 1.00 43.12 92 ASN A CA 1
ATOM 728 C C . ASN A 1 92 ? -22.154 7.315 13.869 1.00 43.12 92 ASN A C 1
ATOM 730 O O . ASN A 1 92 ? -21.298 6.627 14.433 1.00 43.12 92 ASN A O 1
ATOM 734 N N . ARG A 1 93 ? -22.045 7.638 12.572 1.00 41.66 93 ARG A N 1
ATOM 735 C CA . ARG A 1 93 ? -20.709 7.754 11.971 1.00 41.66 93 ARG A CA 1
ATOM 736 C C . ARG A 1 93 ? -19.987 8.824 12.798 1.00 41.66 93 ARG A C 1
ATOM 738 O O . ARG A 1 93 ? -20.428 9.968 12.730 1.00 41.66 93 ARG A O 1
ATOM 745 N N . PRO A 1 94 ? -18.867 8.553 13.500 1.00 39.59 94 PRO A N 1
ATOM 746 C CA . PRO A 1 94 ? -17.901 9.618 13.695 1.00 39.59 94 PRO A CA 1
ATOM 747 C C . PRO A 1 94 ? -17.563 10.067 12.279 1.00 39.59 94 PRO A C 1
ATOM 749 O O . PRO A 1 94 ? -16.953 9.324 11.498 1.00 39.59 94 PRO A O 1
ATOM 752 N N . GLY A 1 95 ? -18.126 11.206 11.887 1.00 44.19 95 GLY A N 1
ATOM 753 C CA . GLY A 1 95 ? -17.857 11.802 10.606 1.00 44.19 95 GLY A CA 1
ATOM 754 C C . GLY A 1 95 ? -16.363 12.027 10.590 1.00 44.19 95 GLY A C 1
ATOM 755 O O . GLY A 1 95 ? -15.873 12.983 11.179 1.00 44.19 95 GLY A O 1
ATOM 756 N N . VAL A 1 96 ? -15.616 11.148 9.921 1.00 45.19 96 VAL A N 1
ATOM 757 C CA . VAL A 1 96 ? -14.372 11.594 9.315 1.00 45.19 96 VAL A CA 1
ATOM 758 C C . VAL A 1 96 ? -14.824 12.792 8.507 1.00 45.19 96 VAL A C 1
ATOM 760 O O . VAL A 1 96 ? -15.646 12.605 7.601 1.00 45.19 96 VAL A O 1
ATOM 763 N N . GLN A 1 97 ? -14.414 13.989 8.940 1.00 50.31 97 GLN A N 1
ATOM 764 C CA . GLN A 1 97 ? -14.897 15.242 8.374 1.00 50.31 97 GLN A CA 1
ATOM 765 C C . GLN A 1 97 ? -14.928 15.068 6.853 1.00 50.31 97 GLN A C 1
ATOM 767 O O . GLN A 1 97 ? -13.961 14.509 6.316 1.00 50.31 97 GLN A O 1
ATOM 772 N N . PRO A 1 98 ? -16.002 15.458 6.143 1.00 51.59 98 PRO A N 1
ATOM 773 C CA . PRO A 1 98 ? -16.109 15.236 4.702 1.00 51.59 98 PRO A CA 1
ATOM 774 C C . PRO A 1 98 ? -14.826 15.624 3.951 1.00 51.59 98 PRO A C 1
ATOM 776 O O . PRO A 1 98 ? -14.446 14.943 3.000 1.00 51.59 98 PRO A O 1
ATOM 779 N N . GLY A 1 99 ? -14.107 16.641 4.443 1.00 57.91 99 GLY A N 1
ATOM 780 C CA . GLY A 1 99 ? -12.779 17.043 3.981 1.00 57.91 99 GLY A CA 1
ATOM 781 C C . GLY A 1 99 ? -11.687 15.968 4.082 1.00 57.91 99 GLY A C 1
ATOM 782 O O . GLY A 1 99 ? -10.986 15.755 3.102 1.00 57.91 99 GLY A O 1
ATOM 783 N N . ILE A 1 100 ? -11.554 15.237 5.193 1.00 61.72 100 ILE A N 1
ATOM 784 C CA . ILE A 1 100 ? -10.477 14.246 5.400 1.00 61.72 100 ILE A CA 1
ATOM 785 C C . ILE A 1 100 ? -10.670 13.017 4.494 1.00 61.72 100 ILE A C 1
ATOM 787 O O . ILE A 1 100 ? -9.721 12.557 3.864 1.00 61.72 100 ILE A O 1
ATOM 791 N N . ARG A 1 101 ? -11.905 12.507 4.356 1.00 66.31 101 ARG A N 1
ATOM 792 C CA . ARG A 1 101 ? -12.207 11.397 3.423 1.00 66.31 101 ARG A CA 1
ATOM 793 C C . ARG A 1 101 ? -12.022 11.807 1.967 1.00 66.31 101 ARG A C 1
ATOM 795 O O . ARG A 1 101 ? -11.482 11.026 1.186 1.00 66.31 101 ARG A O 1
ATOM 802 N N . LYS A 1 102 ? -12.475 13.011 1.599 1.00 73.50 102 LYS A N 1
ATOM 803 C CA . LYS A 1 102 ? -12.284 13.553 0.247 1.00 73.50 102 LYS A CA 1
ATOM 804 C C . LYS A 1 102 ? -10.799 13.765 -0.054 1.00 73.50 102 LYS A C 1
ATOM 806 O O . LYS A 1 102 ? -10.369 13.378 -1.133 1.00 73.50 102 LYS A O 1
ATOM 811 N N . LYS A 1 103 ? -10.021 14.283 0.905 1.00 77.38 103 LYS A N 1
ATOM 812 C CA . LYS A 1 103 ? -8.568 14.474 0.799 1.00 77.38 103 LYS A CA 1
ATOM 813 C C . LYS A 1 103 ? -7.832 13.147 0.614 1.00 77.38 103 LYS A C 1
ATOM 815 O O . LYS A 1 103 ? -7.164 12.992 -0.394 1.00 77.38 103 LYS A O 1
ATOM 820 N N . ALA A 1 104 ? -8.051 12.158 1.481 1.00 75.62 104 ALA A N 1
ATOM 821 C CA . ALA A 1 104 ? -7.396 10.851 1.358 1.00 75.62 104 ALA A CA 1
ATOM 822 C C . ALA A 1 104 ? -7.779 10.110 0.062 1.00 75.62 104 ALA A C 1
ATOM 824 O O . ALA A 1 104 ? -6.944 9.457 -0.562 1.00 75.62 104 ALA A O 1
ATOM 825 N N . LYS A 1 105 ? -9.044 10.219 -0.378 1.00 85.25 105 LYS A N 1
ATOM 826 C CA . LYS A 1 105 ? -9.480 9.668 -1.671 1.00 85.25 105 LYS A CA 1
ATOM 827 C C . LYS A 1 105 ? -8.772 10.370 -2.831 1.00 85.25 105 LYS A C 1
ATOM 829 O O . LYS A 1 105 ? -8.282 9.689 -3.721 1.00 85.25 105 LYS A O 1
ATOM 834 N N . ARG A 1 106 ? -8.711 11.703 -2.798 1.00 86.75 106 ARG A N 1
ATOM 835 C CA . ARG A 1 106 ? -8.024 12.522 -3.799 1.00 86.75 106 ARG A CA 1
ATOM 836 C C . ARG A 1 106 ? -6.536 12.184 -3.864 1.00 86.75 106 ARG A C 1
ATOM 838 O O . ARG A 1 106 ? -6.071 11.859 -4.942 1.00 86.75 106 ARG A O 1
ATOM 845 N N . GLU A 1 107 ? -5.836 12.160 -2.733 1.00 87.62 107 GLU A N 1
ATOM 846 C CA . GLU A 1 107 ? -4.409 11.811 -2.651 1.00 87.62 107 GLU A CA 1
ATOM 847 C C . GLU A 1 107 ? -4.136 10.403 -3.193 1.00 87.62 107 GLU A C 1
ATOM 849 O O . GLU A 1 107 ? -3.185 10.198 -3.943 1.00 87.62 107 GLU A O 1
ATOM 854 N N . ARG A 1 108 ? -5.002 9.428 -2.878 1.00 86.56 108 ARG A N 1
ATOM 855 C CA 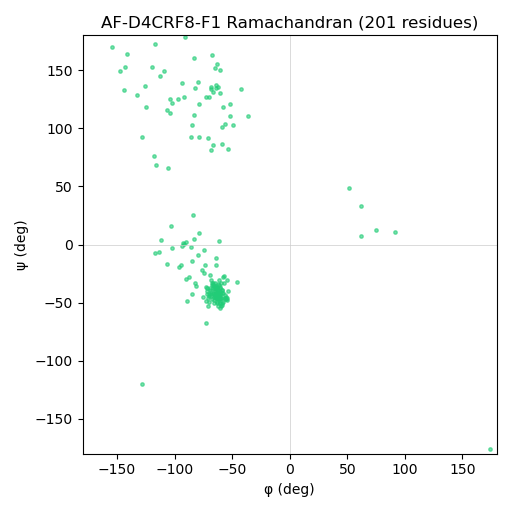. ARG A 1 108 ? -4.897 8.074 -3.438 1.00 86.56 108 ARG A CA 1
ATOM 856 C C . ARG A 1 108 ? -5.087 8.070 -4.954 1.00 86.56 108 ARG A C 1
ATOM 858 O O . ARG A 1 108 ? -4.324 7.409 -5.648 1.00 86.56 108 ARG A O 1
ATOM 865 N N . THR A 1 109 ? -6.100 8.771 -5.460 1.00 91.50 109 THR A N 1
ATOM 866 C CA . THR A 1 109 ? -6.359 8.864 -6.902 1.00 91.50 109 THR A CA 1
ATOM 867 C C . THR A 1 109 ? -5.224 9.585 -7.628 1.00 91.50 109 THR A C 1
ATOM 869 O O . THR A 1 109 ? -4.780 9.103 -8.661 1.00 91.50 109 THR A O 1
ATOM 872 N N . GLU A 1 110 ? -4.710 10.684 -7.076 1.00 90.12 110 GLU A N 1
ATOM 873 C CA . GLU A 1 110 ? -3.571 11.428 -7.627 1.00 90.12 110 GLU A CA 1
ATOM 874 C C . GLU A 1 110 ? -2.307 10.564 -7.660 1.00 90.12 110 GLU A C 1
ATOM 876 O O . GLU A 1 110 ? -1.605 10.541 -8.669 1.00 90.12 110 GLU A O 1
ATOM 881 N N . ARG A 1 111 ? -2.045 9.797 -6.595 1.00 88.56 111 ARG A N 1
ATOM 882 C CA . ARG A 1 111 ? -0.928 8.849 -6.554 1.00 88.56 111 ARG A CA 1
ATOM 883 C C . ARG A 1 111 ? -1.069 7.753 -7.609 1.00 88.56 111 ARG A C 1
ATOM 885 O O . ARG A 1 111 ? -0.113 7.494 -8.324 1.00 88.56 111 ARG A O 1
ATOM 892 N N . GLN A 1 112 ? -2.250 7.149 -7.733 1.00 89.75 112 GLN A N 1
ATOM 893 C CA . GLN A 1 112 ? -2.501 6.109 -8.737 1.00 89.75 112 GLN A CA 1
ATOM 894 C C . GLN A 1 112 ? -2.357 6.640 -10.165 1.00 89.75 112 GLN A C 1
ATOM 896 O O . GLN A 1 112 ? -1.764 5.978 -11.006 1.00 89.75 112 GLN A O 1
ATOM 901 N N . GLN A 1 113 ? -2.871 7.840 -10.442 1.00 86.81 113 GLN A N 1
ATOM 902 C CA . GLN A 1 113 ? -2.706 8.482 -11.747 1.00 86.81 113 GLN A CA 1
ATOM 903 C C . GLN A 1 113 ? -1.238 8.788 -12.046 1.00 86.81 113 GLN A C 1
ATOM 905 O O . GLN A 1 113 ? -0.803 8.644 -13.185 1.00 86.81 113 GLN A O 1
ATOM 910 N N . PHE A 1 114 ? -0.475 9.194 -11.031 1.00 86.31 114 PHE A N 1
ATOM 911 C CA . PHE A 1 114 ? 0.955 9.424 -11.171 1.00 86.31 114 PHE A CA 1
ATOM 912 C C . PHE A 1 114 ? 1.716 8.127 -11.469 1.00 86.31 114 PHE A C 1
ATOM 914 O O . PHE A 1 114 ? 2.443 8.087 -12.453 1.00 86.31 114 PHE A O 1
ATOM 921 N N . GLU A 1 115 ? 1.494 7.065 -10.689 1.00 87.94 115 GLU A N 1
ATOM 922 C CA . GLU A 1 115 ? 2.096 5.739 -10.915 1.00 87.94 115 GLU A CA 1
ATOM 923 C C . GLU A 1 115 ? 1.774 5.224 -12.330 1.00 87.94 115 GLU A C 1
ATOM 925 O O . GLU A 1 115 ? 2.680 4.897 -13.088 1.00 87.94 115 GLU A O 1
ATOM 930 N N . GLN A 1 116 ? 0.510 5.306 -12.757 1.00 87.19 116 GLN A N 1
ATOM 931 C CA . GLN A 1 116 ? 0.104 4.938 -14.121 1.00 87.19 116 GLN A CA 1
ATOM 932 C C . GLN A 1 116 ? 0.779 5.786 -15.205 1.00 87.19 116 GLN A C 1
ATOM 934 O O . GLN A 1 116 ? 1.051 5.299 -16.302 1.00 87.19 116 GLN A O 1
ATOM 939 N N . SER A 1 117 ? 1.022 7.069 -14.929 1.00 84.12 117 SER A N 1
ATOM 940 C CA . SER A 1 117 ? 1.729 7.939 -15.865 1.00 84.12 117 SER A CA 1
ATOM 941 C C . SER A 1 117 ? 3.194 7.536 -15.989 1.00 84.12 117 SER A C 1
ATOM 943 O O . SER A 1 117 ? 3.713 7.548 -17.101 1.00 84.12 117 SER A O 1
ATOM 945 N N . VAL A 1 118 ? 3.845 7.183 -14.879 1.00 88.81 118 VAL A N 1
ATOM 946 C CA . VAL A 1 118 ? 5.234 6.710 -14.870 1.00 88.81 118 VAL A CA 1
ATOM 947 C C . VAL A 1 118 ? 5.344 5.402 -15.646 1.00 88.81 118 VAL A C 1
ATOM 949 O O . VAL A 1 118 ? 6.141 5.335 -16.578 1.00 88.81 118 VAL A O 1
ATOM 952 N N . ASP A 1 119 ? 4.486 4.420 -15.352 1.00 88.75 119 ASP A N 1
ATOM 953 C CA . ASP A 1 119 ? 4.478 3.114 -16.027 1.00 88.75 119 ASP A CA 1
ATOM 954 C C . ASP A 1 119 ? 4.326 3.260 -17.545 1.00 88.75 119 ASP A C 1
ATOM 956 O O . ASP A 1 119 ? 5.030 2.622 -18.330 1.00 88.75 119 ASP A O 1
ATOM 960 N N . ARG A 1 120 ? 3.425 4.149 -17.97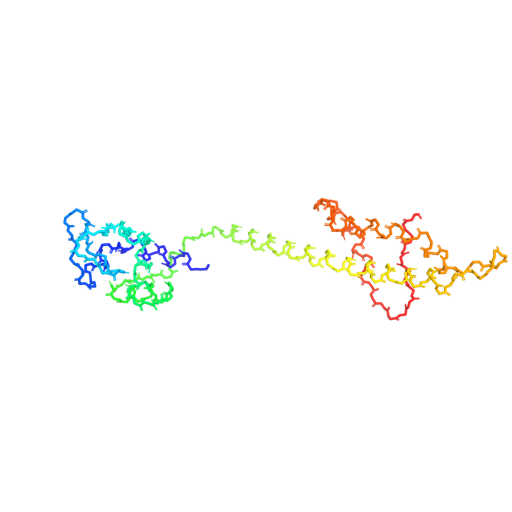5 1.00 85.62 120 ARG A N 1
ATOM 961 C CA . ARG A 1 120 ? 3.191 4.416 -19.394 1.00 85.62 120 ARG A CA 1
ATOM 962 C C . ARG A 1 120 ? 4.412 5.025 -20.077 1.00 85.62 120 ARG A C 1
ATOM 964 O O . ARG A 1 120 ? 4.750 4.620 -21.186 1.00 85.62 120 ARG A O 1
ATOM 971 N N . VAL A 1 121 ? 5.030 6.024 -19.450 1.00 85.06 121 VAL A N 1
ATOM 972 C CA . VAL A 1 121 ? 6.207 6.705 -20.004 1.00 85.06 121 VAL A CA 1
ATOM 973 C C . VAL A 1 121 ? 7.380 5.732 -20.071 1.00 85.06 121 VAL A C 1
ATOM 975 O O . VAL A 1 121 ? 7.994 5.597 -21.125 1.00 85.06 121 VAL A O 1
ATOM 978 N N . TYR A 1 122 ? 7.627 5.002 -18.986 1.00 90.31 122 TYR A N 1
ATOM 979 C CA . TYR A 1 122 ? 8.661 3.978 -18.910 1.00 90.31 122 TYR A CA 1
ATOM 980 C C . TYR A 1 122 ? 8.505 2.928 -20.013 1.00 90.31 122 TYR A C 1
ATOM 982 O O . TYR A 1 122 ? 9.460 2.663 -20.737 1.00 90.31 122 TYR A O 1
ATOM 990 N N . GLY A 1 123 ? 7.288 2.413 -20.221 1.00 88.75 123 GLY A N 1
ATOM 991 C CA . GLY A 1 123 ? 7.003 1.445 -21.282 1.00 88.75 123 GLY A CA 1
ATOM 992 C C . GLY A 1 123 ? 7.424 1.929 -22.673 1.00 88.75 123 GLY A C 1
ATOM 993 O O . GLY A 1 123 ? 8.111 1.206 -23.389 1.00 88.75 123 GLY A O 1
ATOM 994 N N . VAL A 1 124 ? 7.098 3.175 -23.030 1.00 85.50 124 VAL A N 1
ATOM 995 C CA . VAL A 1 124 ? 7.468 3.739 -24.340 1.00 85.50 124 VAL A CA 1
ATOM 996 C C . VAL A 1 124 ? 8.973 3.917 -24.493 1.00 85.50 124 VAL A C 1
ATOM 998 O O . VAL A 1 124 ? 9.514 3.598 -25.550 1.00 85.50 124 VAL A O 1
ATOM 1001 N N . TYR A 1 125 ? 9.665 4.385 -23.454 1.00 87.62 125 TYR A N 1
ATOM 1002 C CA . TYR A 1 125 ? 11.122 4.500 -23.509 1.00 87.62 125 TYR A CA 1
ATOM 1003 C C . TYR A 1 125 ? 11.802 3.129 -23.573 1.00 87.62 125 TYR A C 1
ATOM 1005 O O . TYR A 1 125 ? 12.789 2.987 -24.288 1.00 87.62 125 TYR A O 1
ATOM 1013 N N . CYS A 1 126 ? 11.258 2.099 -22.918 1.00 92.62 126 CYS A N 1
ATOM 1014 C CA . CYS A 1 126 ? 11.746 0.732 -23.083 1.00 92.62 126 CYS A CA 1
ATOM 1015 C C . CYS A 1 126 ? 11.552 0.224 -24.515 1.00 92.62 126 CYS A C 1
ATOM 1017 O O . CYS A 1 126 ? 12.460 -0.394 -25.065 1.00 92.62 126 CYS A O 1
ATOM 1019 N N . ASP A 1 127 ? 10.393 0.473 -25.129 1.00 88.56 127 ASP A N 1
ATOM 1020 C CA . ASP A 1 127 ? 10.130 0.078 -26.516 1.00 88.56 127 ASP A CA 1
ATOM 1021 C C . ASP A 1 127 ? 11.099 0.774 -27.482 1.00 88.56 127 ASP A C 1
ATOM 1023 O O . ASP A 1 127 ? 11.700 0.119 -28.334 1.00 88.56 127 ASP A O 1
ATOM 1027 N N . TYR A 1 128 ? 11.326 2.076 -27.295 1.00 88.25 128 TYR A N 1
ATOM 1028 C CA . TYR A 1 128 ? 12.291 2.834 -28.088 1.00 88.25 128 TYR A CA 1
ATOM 1029 C C . TYR A 1 128 ? 13.729 2.352 -27.870 1.00 88.25 128 TYR A C 1
ATOM 1031 O O . TYR A 1 128 ? 14.446 2.121 -28.837 1.00 88.25 128 TYR A O 1
ATOM 1039 N N . PHE A 1 129 ? 14.141 2.102 -26.626 1.00 92.81 129 PHE A N 1
ATOM 1040 C CA . PHE A 1 129 ? 15.469 1.565 -26.324 1.00 92.81 129 PHE A CA 1
ATOM 1041 C C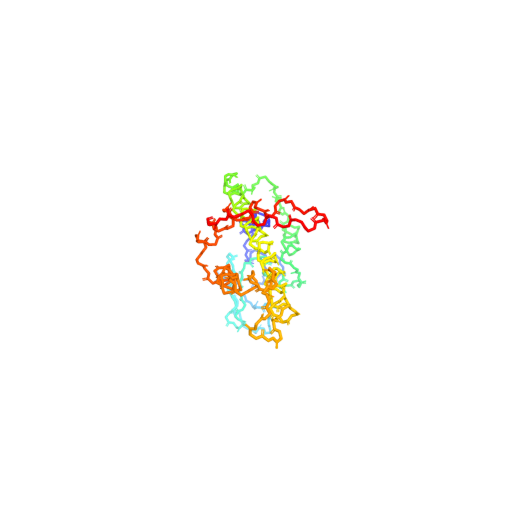 . PHE A 1 129 ? 15.714 0.209 -26.999 1.00 92.81 129 PHE A C 1
ATOM 1043 O O . PHE A 1 129 ? 16.798 -0.037 -27.528 1.00 92.81 129 PHE A O 1
ATOM 1050 N N . ARG A 1 130 ? 14.698 -0.666 -27.047 1.00 91.75 130 ARG A N 1
ATOM 1051 C CA . ARG A 1 130 ? 14.784 -1.936 -27.789 1.00 91.75 130 ARG A CA 1
ATOM 1052 C C . ARG A 1 130 ? 14.976 -1.705 -29.289 1.00 91.75 130 ARG A C 1
ATOM 1054 O O . ARG A 1 130 ? 15.820 -2.374 -29.877 1.00 91.75 130 ARG A O 1
ATOM 1061 N N . LEU A 1 131 ? 14.255 -0.750 -29.883 1.00 90.00 131 LEU A N 1
ATOM 1062 C CA . LEU A 1 131 ? 14.436 -0.377 -31.292 1.00 90.00 131 LEU A CA 1
ATOM 1063 C C . LEU A 1 131 ? 15.838 0.175 -31.562 1.00 90.00 131 LEU A C 1
ATOM 1065 O O . LEU A 1 131 ? 16.474 -0.260 -32.513 1.00 90.00 131 LEU A O 1
ATOM 1069 N N . LEU A 1 132 ? 16.349 1.072 -30.713 1.00 88.81 132 LEU A N 1
ATOM 1070 C CA . LEU A 1 132 ? 17.698 1.624 -30.864 1.00 88.81 132 LEU A CA 1
ATOM 1071 C C . LEU A 1 132 ? 18.766 0.528 -30.798 1.00 88.81 132 LEU A C 1
ATOM 1073 O O . LEU A 1 132 ? 19.681 0.520 -31.616 1.00 88.81 132 LEU A O 1
ATOM 1077 N N . ASN A 1 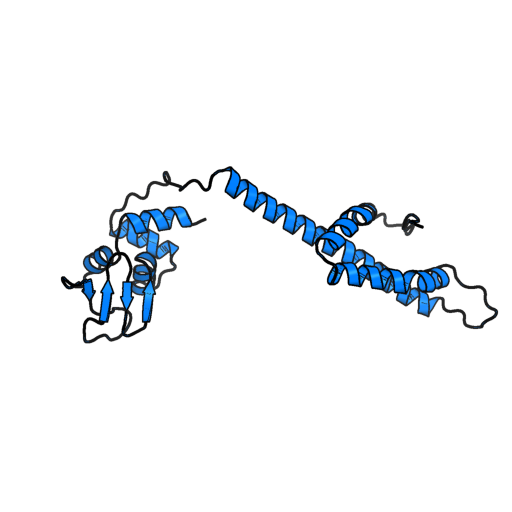133 ? 18.636 -0.426 -29.873 1.00 93.56 133 ASN A N 1
ATOM 1078 C CA . ASN A 1 133 ? 19.557 -1.561 -29.797 1.00 93.56 133 ASN A CA 1
ATOM 1079 C C . ASN A 1 133 ? 19.483 -2.451 -31.040 1.00 93.56 133 ASN A C 1
ATOM 1081 O O . ASN A 1 133 ? 20.521 -2.827 -31.573 1.00 93.56 133 ASN A O 1
ATOM 1085 N N . GLN A 1 134 ? 18.279 -2.723 -31.550 1.00 94.38 134 GLN A N 1
ATOM 1086 C CA . GLN A 1 134 ? 18.125 -3.455 -32.804 1.00 94.38 134 GLN A CA 1
ATOM 1087 C C . GLN A 1 134 ? 18.771 -2.699 -33.974 1.00 94.38 134 GLN A C 1
ATOM 1089 O O . GLN A 1 134 ? 19.524 -3.283 -34.749 1.00 94.38 134 GLN A O 1
ATOM 1094 N N . TRP A 1 135 ? 18.512 -1.396 -34.104 1.00 92.81 135 TRP A N 1
ATOM 1095 C CA . TRP A 1 135 ? 19.037 -0.596 -35.210 1.00 92.81 135 TRP A CA 1
ATOM 1096 C C . TRP A 1 135 ? 20.556 -0.441 -35.165 1.00 92.81 135 TRP A C 1
ATOM 1098 O O . TRP A 1 135 ? 21.191 -0.397 -36.219 1.00 92.81 135 TRP A O 1
ATOM 1108 N N . ALA A 1 136 ? 21.137 -0.392 -33.965 1.00 92.88 136 ALA A N 1
ATOM 1109 C CA . ALA A 1 136 ? 22.581 -0.375 -33.766 1.00 92.88 136 ALA A CA 1
ATOM 1110 C C . ALA A 1 136 ? 23.272 -1.616 -34.347 1.00 92.88 136 ALA A C 1
ATOM 1112 O O . ALA A 1 136 ? 24.408 -1.510 -34.799 1.00 92.88 136 ALA A O 1
ATOM 1113 N N . GLU A 1 137 ? 22.608 -2.773 -34.329 1.00 94.31 137 GLU A N 1
ATOM 1114 C CA . GLU A 1 137 ? 23.141 -4.028 -34.864 1.00 94.31 137 GLU A CA 1
ATOM 1115 C C . GLU A 1 137 ? 22.799 -4.204 -36.347 1.00 94.31 137 GLU A C 1
ATOM 1117 O O . GLU A 1 137 ? 23.670 -4.499 -37.163 1.00 94.31 137 GLU A O 1
ATOM 1122 N N . GLU A 1 138 ? 21.530 -4.002 -36.706 1.00 95.06 138 GLU A N 1
ATOM 1123 C CA . GLU A 1 138 ? 21.001 -4.292 -38.041 1.00 95.06 138 GLU A CA 1
ATOM 1124 C C . GLU A 1 138 ? 21.554 -3.345 -39.113 1.00 95.06 138 GLU A C 1
ATOM 1126 O O . GLU A 1 138 ? 21.869 -3.779 -40.223 1.00 95.06 138 GLU A O 1
ATOM 1131 N N . TYR A 1 139 ? 21.709 -2.062 -38.773 1.00 91.75 139 TYR A N 1
ATOM 1132 C CA . TYR A 1 139 ? 22.170 -1.021 -39.694 1.00 91.75 139 TYR A CA 1
ATOM 1133 C C . TYR A 1 139 ? 23.637 -0.628 -39.472 1.00 91.75 139 TYR A C 1
ATOM 1135 O O . TYR A 1 139 ? 24.069 0.423 -39.953 1.00 91.75 139 TYR A O 1
ATOM 1143 N N . ALA A 1 140 ? 24.407 -1.444 -38.744 1.00 93.62 140 ALA A N 1
ATOM 1144 C CA . ALA A 1 140 ? 25.831 -1.206 -38.553 1.00 93.62 140 ALA A CA 1
ATOM 1145 C C . ALA A 1 140 ? 26.573 -1.215 -39.904 1.00 93.62 140 ALA A C 1
ATOM 1147 O O . ALA A 1 140 ? 26.410 -2.165 -40.681 1.00 93.62 140 ALA A O 1
ATOM 1148 N N . PRO A 1 141 ? 27.411 -0.200 -40.194 1.00 93.75 141 PRO A N 1
ATOM 1149 C CA . PRO A 1 141 ? 28.200 -0.180 -41.418 1.00 93.75 141 PRO A CA 1
ATOM 1150 C C . PRO A 1 141 ? 29.162 -1.370 -41.425 1.00 93.75 141 PRO A C 1
ATOM 1152 O O . PRO A 1 141 ? 29.829 -1.664 -40.430 1.00 93.75 141 PRO A O 1
ATOM 1155 N N . ARG A 1 142 ? 29.260 -2.064 -42.560 1.00 91.56 142 ARG A N 1
ATOM 1156 C CA . ARG A 1 142 ? 30.128 -3.249 -42.692 1.00 91.56 142 ARG A CA 1
ATOM 1157 C C . ARG A 1 142 ? 31.565 -2.875 -43.027 1.00 91.56 142 ARG A C 1
ATOM 1159 O O . ARG A 1 142 ? 32.461 -3.713 -42.931 1.00 91.56 142 ARG A O 1
ATOM 1166 N N . SER A 1 143 ? 31.788 -1.627 -43.431 1.00 90.94 143 SER A N 1
ATOM 1167 C CA . SER A 1 143 ? 33.110 -1.077 -43.706 1.00 90.94 143 SER A CA 1
ATOM 1168 C C . SER A 1 143 ? 33.201 0.393 -43.272 1.00 90.94 143 SER A C 1
ATOM 1170 O O . SER A 1 143 ? 32.191 1.093 -43.308 1.00 90.94 143 SER A O 1
ATOM 1172 N N . PRO A 1 144 ? 34.396 0.904 -42.917 1.00 87.19 144 PRO A N 1
ATOM 1173 C CA . PRO A 1 144 ? 34.572 2.300 -42.495 1.00 87.19 144 PRO A CA 1
ATOM 1174 C C . PRO A 1 144 ? 34.268 3.355 -43.571 1.00 87.19 144 PRO A C 1
ATOM 1176 O O . PRO A 1 144 ? 34.248 4.543 -43.267 1.00 87.19 144 PRO A O 1
ATOM 1179 N N . THR A 1 145 ? 34.106 2.941 -44.828 1.00 88.56 145 THR A N 1
ATOM 1180 C CA . THR A 1 145 ? 33.883 3.818 -45.987 1.00 88.56 145 THR A CA 1
ATOM 1181 C C . THR A 1 145 ? 32.425 3.855 -46.445 1.00 88.56 145 THR A C 1
ATOM 1183 O O . THR A 1 145 ? 32.116 4.545 -47.409 1.00 88.56 145 THR A O 1
ATOM 1186 N N . GLU A 1 146 ? 31.551 3.069 -45.815 1.00 91.12 146 GLU A N 1
ATOM 1187 C CA . GLU A 1 146 ? 30.122 3.016 -46.126 1.00 91.12 146 GLU A CA 1
ATOM 1188 C C . GLU A 1 146 ? 29.381 4.193 -45.476 1.00 91.12 146 GLU A C 1
ATOM 1190 O O . GLU A 1 146 ? 29.665 4.558 -44.333 1.00 91.12 146 GLU A O 1
ATOM 1195 N N . ASP A 1 147 ? 28.421 4.777 -46.195 1.00 91.44 147 ASP A N 1
ATOM 1196 C CA . ASP A 1 147 ? 27.584 5.846 -45.653 1.00 91.44 147 ASP A CA 1
ATOM 1197 C C . ASP A 1 147 ? 26.734 5.326 -44.486 1.00 91.44 147 ASP A C 1
ATOM 1199 O O . ASP A 1 147 ? 26.109 4.265 -44.557 1.00 91.44 147 ASP A O 1
ATOM 1203 N N . LEU A 1 148 ? 26.687 6.092 -43.395 1.00 90.81 148 LEU A N 1
ATOM 1204 C CA . LEU A 1 148 ? 25.961 5.685 -42.197 1.00 90.81 148 LEU A CA 1
ATOM 1205 C C . LEU A 1 148 ? 24.451 5.787 -42.411 1.00 90.81 148 LEU A C 1
ATOM 1207 O O . LEU A 1 148 ? 23.918 6.848 -42.744 1.00 90.81 148 LEU A O 1
ATOM 1211 N N . HIS A 1 149 ? 23.742 4.694 -42.136 1.00 90.44 149 HIS A N 1
ATOM 1212 C CA . HIS A 1 149 ? 22.288 4.691 -42.187 1.00 90.44 149 HIS A CA 1
ATOM 1213 C C . HIS A 1 149 ? 21.702 5.637 -41.115 1.00 90.44 149 HIS A C 1
ATOM 1215 O O . HIS A 1 149 ? 22.140 5.586 -39.962 1.00 90.44 149 HIS A O 1
ATOM 1221 N N . PRO A 1 150 ? 20.670 6.451 -41.415 1.00 90.69 150 PRO A N 1
ATOM 1222 C CA . PRO A 1 150 ? 20.104 7.397 -40.448 1.00 90.69 150 PRO A CA 1
ATOM 1223 C C . PRO A 1 150 ? 19.675 6.763 -39.116 1.00 90.69 150 PRO A C 1
ATOM 1225 O O . PRO A 1 150 ? 19.951 7.321 -38.058 1.00 90.69 150 PRO A O 1
ATOM 1228 N N . LEU A 1 151 ? 19.072 5.567 -39.151 1.00 86.25 151 LEU A N 1
ATOM 1229 C CA . LEU A 1 151 ? 18.670 4.839 -37.934 1.00 86.25 151 LEU A CA 1
ATOM 1230 C C . LEU A 1 151 ? 19.865 4.346 -37.108 1.00 86.25 151 LEU A C 1
ATOM 1232 O O . LEU A 1 151 ? 19.770 4.271 -35.887 1.00 86.25 151 LEU A O 1
ATOM 1236 N N . PHE A 1 152 ? 20.992 4.035 -37.756 1.00 90.25 152 PHE A N 1
ATOM 1237 C CA . PHE A 1 152 ? 22.226 3.689 -37.054 1.00 90.25 152 PHE A CA 1
ATOM 1238 C C . PHE A 1 152 ? 22.795 4.915 -36.335 1.00 90.25 152 PHE A C 1
ATOM 1240 O O . PHE A 1 152 ? 23.158 4.836 -35.165 1.00 90.25 152 PHE A O 1
ATOM 1247 N N . VAL A 1 153 ? 22.810 6.071 -37.005 1.00 90.38 153 VAL A N 1
ATOM 1248 C CA . VAL A 1 153 ? 23.250 7.342 -36.408 1.00 90.38 153 VAL A CA 1
ATOM 1249 C C . VAL A 1 153 ? 22.363 7.725 -35.220 1.00 90.38 153 VAL A C 1
ATOM 1251 O O . VAL A 1 153 ? 22.872 8.100 -34.165 1.00 90.38 153 VAL A O 1
ATOM 1254 N N . GLU A 1 154 ? 21.043 7.596 -35.360 1.00 85.75 154 GLU A N 1
ATOM 1255 C CA . GLU A 1 154 ? 20.100 7.829 -34.264 1.00 85.75 154 GLU A CA 1
ATOM 1256 C C . GLU A 1 154 ? 20.348 6.871 -33.094 1.00 85.75 154 GLU A C 1
ATOM 1258 O O . GLU A 1 154 ? 20.461 7.323 -31.955 1.00 85.75 154 GLU A O 1
ATOM 1263 N N . ALA A 1 155 ? 20.521 5.574 -33.369 1.00 88.38 155 ALA A N 1
ATOM 1264 C CA . ALA A 1 155 ? 20.854 4.575 -32.358 1.00 88.38 155 ALA A CA 1
ATOM 1265 C C . ALA A 1 155 ? 22.131 4.925 -31.587 1.00 88.38 155 ALA A C 1
ATOM 1267 O O . ALA A 1 155 ? 22.136 4.873 -30.358 1.00 88.38 155 ALA A O 1
ATOM 1268 N N . MET A 1 156 ? 23.194 5.330 -32.283 1.00 90.94 156 MET A N 1
ATOM 1269 C CA . MET A 1 156 ? 24.453 5.705 -31.638 1.00 90.94 156 MET A CA 1
ATOM 1270 C C . MET A 1 156 ? 24.313 6.952 -30.759 1.00 90.94 156 MET A C 1
ATOM 1272 O O . MET A 1 156 ? 24.901 6.999 -29.684 1.00 90.94 156 MET A O 1
ATOM 1276 N N . HIS A 1 157 ? 23.520 7.943 -31.175 1.00 88.81 157 HIS A N 1
ATOM 1277 C CA . HIS A 1 157 ? 23.359 9.186 -30.416 1.00 88.81 157 HIS A CA 1
ATOM 1278 C C . HIS A 1 157 ? 22.362 9.089 -29.258 1.00 88.81 157 HIS A C 1
ATOM 1280 O O . HIS A 1 157 ? 22.549 9.742 -28.235 1.00 88.81 157 HIS A O 1
ATOM 1286 N N . GLN A 1 158 ? 21.279 8.329 -29.421 1.00 85.25 158 GLN A N 1
ATOM 1287 C CA . GLN A 1 158 ? 20.158 8.352 -28.479 1.00 85.25 158 GLN A CA 1
ATOM 1288 C C . GLN A 1 158 ? 20.228 7.247 -27.427 1.00 85.25 158 GLN A C 1
ATOM 1290 O O . GLN A 1 158 ? 19.590 7.378 -26.387 1.00 85.25 158 GLN A O 1
ATOM 1295 N N . ARG A 1 159 ? 20.995 6.172 -27.650 1.00 86.75 159 ARG A N 1
ATOM 1296 C CA . ARG A 1 159 ? 20.996 5.002 -26.756 1.00 86.75 159 ARG A CA 1
ATOM 1297 C C . ARG A 1 159 ? 21.382 5.346 -25.317 1.00 86.75 159 ARG A C 1
ATOM 1299 O O . ARG A 1 159 ? 20.620 5.027 -24.411 1.00 86.75 159 ARG A O 1
ATOM 1306 N N . GLU A 1 160 ? 22.507 6.031 -25.118 1.00 88.62 160 GLU A N 1
ATOM 1307 C CA . GLU A 1 160 ? 22.976 6.418 -23.775 1.00 88.62 160 GLU A CA 1
ATOM 1308 C C . GLU A 1 160 ? 22.024 7.418 -23.109 1.00 88.62 160 G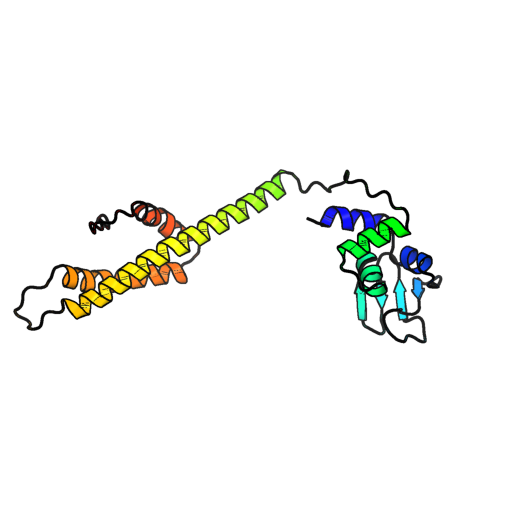LU A C 1
ATOM 1310 O O . GLU A 1 160 ? 21.742 7.334 -21.914 1.00 88.62 160 GLU A O 1
ATOM 1315 N N . TYR A 1 161 ? 21.473 8.351 -23.891 1.00 88.88 161 TYR A N 1
ATOM 1316 C CA . TYR A 1 161 ? 20.525 9.331 -23.375 1.00 88.88 161 TYR A CA 1
ATOM 1317 C C . TYR A 1 161 ? 19.217 8.671 -22.923 1.00 88.88 161 TYR A C 1
ATOM 1319 O O . TYR A 1 161 ? 18.725 8.951 -21.833 1.00 88.88 161 TYR A O 1
ATOM 1327 N N . VAL A 1 162 ? 18.670 7.754 -23.721 1.00 89.38 162 VAL A N 1
ATOM 1328 C CA . VAL A 1 162 ? 17.455 7.004 -23.380 1.00 89.38 162 VAL A CA 1
ATOM 1329 C C . VAL A 1 162 ? 17.675 6.105 -22.167 1.00 89.38 162 VAL A C 1
ATOM 1331 O O . VAL A 1 162 ? 16.798 6.037 -21.307 1.00 89.38 162 VAL A O 1
ATOM 1334 N N . GLU A 1 163 ? 18.833 5.454 -22.061 1.00 92.25 163 GLU A N 1
ATOM 1335 C CA . GLU A 1 163 ? 19.205 4.668 -20.880 1.00 92.25 163 GLU A CA 1
ATOM 1336 C C . GLU A 1 163 ? 19.232 5.541 -19.619 1.00 92.25 163 GLU A C 1
ATOM 1338 O O . GLU A 1 163 ? 18.580 5.213 -18.627 1.00 92.25 163 GLU A O 1
ATOM 1343 N N . TYR A 1 164 ? 19.853 6.722 -19.693 1.00 91.75 164 TYR A N 1
ATOM 1344 C CA . TYR A 1 164 ? 19.828 7.699 -18.605 1.00 91.75 164 TYR A CA 1
ATOM 1345 C C . TYR A 1 164 ? 18.398 8.115 -18.214 1.00 91.75 164 TYR A C 1
ATOM 1347 O O . TYR A 1 164 ? 18.081 8.232 -17.028 1.00 91.75 164 TYR A O 1
ATOM 1355 N N . LEU A 1 165 ? 17.508 8.326 -19.189 1.00 90.69 165 LEU A N 1
ATOM 1356 C CA . LEU A 1 165 ? 16.108 8.660 -18.913 1.00 90.69 165 LEU A CA 1
ATOM 1357 C C . LEU A 1 165 ? 15.352 7.502 -18.244 1.00 90.69 165 LEU A C 1
ATOM 1359 O O . LEU A 1 165 ? 14.532 7.742 -17.353 1.00 90.69 165 LEU A O 1
ATOM 1363 N N . LEU A 1 166 ? 15.626 6.258 -18.640 1.00 92.38 166 LEU A N 1
ATOM 1364 C CA . LEU A 1 166 ? 15.062 5.066 -18.007 1.00 92.38 166 LEU A CA 1
ATOM 1365 C C . LEU A 1 166 ? 15.537 4.928 -16.556 1.00 92.38 166 LEU A C 1
ATOM 1367 O O . LEU A 1 166 ? 14.712 4.709 -15.667 1.00 92.38 166 LEU A O 1
ATOM 1371 N N . ASP A 1 167 ? 16.825 5.141 -16.297 1.00 93.88 167 ASP A N 1
ATOM 1372 C CA . ASP A 1 167 ? 17.371 5.155 -14.939 1.00 93.88 167 ASP A CA 1
ATOM 1373 C C . ASP A 1 167 ? 16.760 6.272 -14.095 1.00 93.88 167 ASP A C 1
ATOM 1375 O O . ASP A 1 167 ? 16.430 6.070 -12.923 1.00 93.88 167 ASP A O 1
ATOM 1379 N N . LEU A 1 168 ? 16.535 7.444 -14.690 1.00 92.25 168 LEU A N 1
ATOM 1380 C CA . LEU A 1 168 ? 15.884 8.550 -14.004 1.00 92.25 168 LEU A CA 1
ATOM 1381 C C . LEU A 1 168 ? 14.445 8.208 -13.601 1.00 92.25 168 LEU A C 1
ATOM 1383 O O . LEU A 1 168 ? 14.013 8.594 -12.516 1.00 92.25 168 LEU A O 1
ATOM 1387 N N . LEU A 1 169 ? 13.706 7.479 -14.438 1.00 91.00 169 LEU A N 1
ATOM 1388 C CA . LEU A 1 169 ? 12.350 7.023 -14.120 1.00 91.00 169 LEU A CA 1
ATOM 1389 C C . LEU A 1 169 ? 12.324 6.008 -12.968 1.00 91.00 169 LEU A C 1
ATOM 1391 O O . LEU A 1 169 ? 11.380 6.024 -12.178 1.00 91.00 169 LEU A O 1
ATOM 1395 N N . LEU A 1 170 ? 13.344 5.151 -12.858 1.00 91.69 170 LEU A N 1
ATOM 1396 C CA . LEU A 1 170 ? 13.420 4.094 -11.842 1.00 91.69 170 LEU A CA 1
ATOM 1397 C C . LEU A 1 170 ? 13.999 4.573 -10.507 1.00 91.69 170 LEU A C 1
ATOM 1399 O O . LEU A 1 170 ? 13.499 4.207 -9.443 1.00 91.69 170 LEU A O 1
ATOM 1403 N N . TYR A 1 171 ? 15.056 5.383 -10.560 1.00 92.62 171 TYR A N 1
ATOM 1404 C CA . TYR A 1 171 ? 15.873 5.747 -9.399 1.00 92.62 171 TYR A CA 1
ATOM 1405 C C . TYR A 1 171 ? 15.845 7.245 -9.078 1.00 92.62 171 TYR A C 1
ATOM 1407 O O . TYR A 1 171 ? 16.373 7.673 -8.048 1.00 92.62 171 TYR A O 1
ATOM 1415 N N . GLY A 1 172 ? 15.230 8.062 -9.935 1.00 90.62 172 GLY A N 1
ATOM 1416 C CA . GLY A 1 172 ? 15.088 9.491 -9.703 1.00 90.62 172 GLY A CA 1
ATOM 1417 C C . GLY A 1 172 ? 14.209 9.806 -8.494 1.00 90.62 172 GLY A C 1
ATOM 1418 O O . GLY A 1 172 ? 13.285 9.077 -8.130 1.00 90.62 172 GLY A O 1
ATOM 1419 N N . SER A 1 173 ? 14.465 10.956 -7.866 1.00 92.00 173 SER A N 1
ATOM 1420 C CA . SER A 1 173 ? 13.577 11.451 -6.811 1.00 92.00 173 SER A CA 1
ATOM 1421 C C . SER A 1 173 ? 12.164 11.695 -7.355 1.00 92.00 173 SER A C 1
ATOM 1423 O O . SER A 1 173 ? 11.980 12.087 -8.509 1.00 92.00 173 SER A O 1
ATOM 1425 N N . SER A 1 174 ? 11.154 11.550 -6.497 1.00 86.50 174 SER A N 1
ATOM 1426 C CA . SER A 1 174 ? 9.745 11.746 -6.870 1.00 86.50 174 SER A CA 1
ATOM 1427 C C . SER A 1 174 ? 9.458 13.112 -7.507 1.00 86.50 174 SER A C 1
ATOM 1429 O O . SER A 1 174 ? 8.585 13.216 -8.365 1.00 86.50 174 SER A O 1
ATOM 1431 N N . VAL A 1 175 ? 10.205 14.156 -7.133 1.00 88.69 175 VAL A N 1
ATOM 1432 C CA . VAL A 1 175 ? 10.101 15.494 -7.733 1.00 88.69 175 VAL A CA 1
ATOM 1433 C C . VAL A 1 175 ? 10.582 15.481 -9.182 1.00 88.69 175 VAL A C 1
ATOM 1435 O O . VAL A 1 175 ? 9.890 15.991 -10.062 1.00 88.69 175 VAL A O 1
ATOM 1438 N N . VAL A 1 176 ? 11.741 14.872 -9.438 1.00 88.75 176 VAL A N 1
ATOM 1439 C CA . VAL A 1 176 ? 12.345 14.839 -10.773 1.00 88.75 176 VAL A CA 1
ATOM 1440 C C . VAL A 1 176 ? 11.535 13.953 -11.717 1.00 88.75 176 VAL A C 1
ATOM 1442 O O . VAL A 1 176 ? 11.196 14.395 -12.812 1.00 88.75 176 VAL A O 1
ATOM 1445 N N . VAL A 1 177 ? 11.116 12.765 -11.268 1.00 90.00 177 VAL A N 1
ATOM 1446 C CA . VAL A 1 177 ? 10.244 11.868 -12.050 1.00 90.00 177 VAL A CA 1
ATOM 1447 C C . VAL A 1 177 ? 8.926 12.559 -12.405 1.00 90.00 177 VAL A C 1
ATOM 1449 O O . VAL A 1 177 ? 8.428 12.438 -13.524 1.00 90.00 177 VAL A O 1
ATOM 1452 N N . LYS A 1 178 ? 8.367 13.346 -11.477 1.00 88.06 178 LYS A N 1
ATOM 1453 C CA . LYS A 1 178 ? 7.135 14.104 -11.712 1.00 88.06 178 LYS A CA 1
ATOM 1454 C C . LYS A 1 178 ? 7.305 15.229 -12.724 1.00 88.06 178 LYS A C 1
ATOM 1456 O O . LYS A 1 178 ? 6.439 15.391 -13.581 1.00 88.06 178 LYS A O 1
ATOM 1461 N N . LEU A 1 179 ? 8.401 15.983 -12.654 1.00 86.19 179 LEU A N 1
ATOM 1462 C CA . LEU A 1 179 ? 8.731 16.983 -13.672 1.00 86.19 179 LEU A CA 1
ATOM 1463 C C . LEU A 1 179 ? 8.901 16.324 -15.041 1.00 86.19 179 LEU A C 1
ATOM 1465 O O . LEU A 1 179 ? 8.292 16.770 -16.007 1.00 86.19 179 LEU A O 1
ATOM 1469 N N . PHE A 1 180 ? 9.639 15.217 -15.103 1.00 84.50 180 PHE A N 1
ATOM 1470 C CA . PHE A 1 180 ? 9.851 14.468 -16.334 1.00 84.50 180 PHE A CA 1
ATOM 1471 C C . PHE A 1 180 ? 8.533 13.977 -16.950 1.00 84.50 180 PHE A C 1
ATOM 1473 O O . PHE A 1 180 ? 8.253 14.260 -18.112 1.00 84.50 180 PHE A O 1
ATOM 1480 N N . CYS A 1 181 ? 7.668 13.323 -16.170 1.00 82.69 181 CYS A N 1
ATOM 1481 C CA . CYS A 1 181 ? 6.373 12.847 -16.664 1.00 82.69 181 CYS A CA 1
ATOM 1482 C C . CYS A 1 181 ? 5.460 13.991 -17.134 1.00 82.69 181 CYS A C 1
ATOM 1484 O O . CYS A 1 181 ? 4.718 13.819 -18.097 1.00 82.69 181 CYS A O 1
ATOM 1486 N N . ASN A 1 182 ? 5.521 15.165 -16.502 1.00 80.56 182 ASN A N 1
ATOM 1487 C CA . ASN A 1 182 ? 4.740 16.326 -16.935 1.00 80.56 182 ASN A CA 1
ATOM 1488 C C . ASN A 1 182 ? 5.265 16.928 -18.245 1.00 80.56 182 ASN A C 1
ATOM 1490 O O . ASN A 1 182 ? 4.467 17.312 -19.098 1.00 80.56 182 ASN A O 1
ATOM 1494 N N . THR A 1 183 ? 6.587 17.002 -18.406 1.00 76.06 183 THR A N 1
ATOM 1495 C CA . THR A 1 183 ? 7.229 17.586 -19.591 1.00 76.06 183 THR A CA 1
ATOM 1496 C C . THR A 1 183 ? 7.157 16.646 -20.794 1.00 76.06 183 THR A C 1
ATOM 1498 O O . THR A 1 183 ? 6.791 17.066 -21.887 1.00 76.06 183 THR A O 1
ATOM 1501 N N . TYR A 1 184 ? 7.446 15.359 -20.593 1.00 69.62 184 TYR A N 1
ATOM 1502 C CA . TYR A 1 184 ? 7.625 14.388 -21.677 1.00 69.62 184 TYR A CA 1
ATOM 1503 C C . TYR A 1 184 ? 6.457 13.396 -21.815 1.00 69.62 184 TYR A C 1
ATOM 1505 O O . TYR A 1 184 ? 6.279 12.796 -22.872 1.00 69.62 184 TYR A O 1
ATOM 1513 N N . GLY A 1 185 ? 5.592 13.255 -20.804 1.00 60.09 185 GLY A N 1
ATOM 1514 C CA . GLY A 1 185 ? 4.427 12.358 -20.862 1.00 60.09 185 GLY A CA 1
ATOM 1515 C C . GLY A 1 185 ? 3.280 12.854 -21.752 1.00 60.09 185 GLY A C 1
ATOM 1516 O O . GLY A 1 185 ? 2.440 12.057 -22.175 1.00 60.09 185 GLY A O 1
ATOM 1517 N N . LEU A 1 186 ? 3.247 14.149 -22.093 1.00 49.81 186 LEU A N 1
ATOM 1518 C CA . LEU A 1 186 ? 2.293 14.720 -23.057 1.00 49.81 186 LEU A CA 1
ATOM 1519 C C . LEU A 1 186 ? 2.625 14.361 -24.514 1.00 49.81 186 LEU A C 1
ATOM 1521 O O . LEU A 1 186 ? 1.713 14.308 -25.339 1.00 49.81 186 LEU A O 1
ATOM 1525 N N . ILE A 1 187 ? 3.891 14.059 -24.819 1.00 49.50 187 ILE A N 1
ATOM 1526 C CA . ILE A 1 187 ? 4.358 13.709 -26.172 1.00 49.50 187 ILE A CA 1
ATOM 1527 C C . ILE A 1 187 ? 3.807 12.333 -26.594 1.00 49.50 187 ILE A C 1
ATOM 1529 O O . ILE A 1 187 ? 3.507 12.096 -27.760 1.00 49.50 187 ILE A O 1
ATOM 1533 N N . ILE A 1 188 ? 3.502 11.465 -25.625 1.00 48.09 188 ILE A N 1
ATOM 1534 C CA . ILE A 1 188 ? 2.939 10.119 -25.825 1.00 48.09 188 ILE A CA 1
ATOM 1535 C C . ILE A 1 188 ? 1.396 10.154 -25.976 1.00 48.09 188 ILE A C 1
ATOM 1537 O O . ILE A 1 188 ? 0.690 9.200 -25.648 1.00 48.09 188 ILE A O 1
ATOM 1541 N N . ARG A 1 189 ? 0.787 11.265 -26.414 1.00 40.88 189 ARG A N 1
ATOM 1542 C CA . ARG A 1 189 ? -0.678 11.340 -26.634 1.00 40.88 189 ARG A CA 1
ATOM 1543 C C . ARG A 1 189 ? -1.154 11.025 -28.054 1.00 40.88 189 ARG A C 1
ATOM 1545 O O . ARG A 1 189 ? -2.362 10.999 -28.260 1.00 40.88 189 ARG A O 1
ATOM 1552 N N . TYR A 1 190 ? -0.271 10.683 -28.988 1.00 34.28 190 TYR A N 1
ATOM 1553 C CA . TYR A 1 190 ? -0.662 10.281 -30.343 1.00 34.28 190 TYR A CA 1
ATOM 1554 C C . TYR A 1 190 ? -0.023 8.948 -30.738 1.00 34.28 190 TYR A C 1
ATOM 1556 O O . TYR A 1 190 ? 1.071 8.905 -31.285 1.00 34.28 190 TYR A O 1
ATOM 1564 N N . SER A 1 191 ? -0.733 7.847 -30.488 1.00 37.31 191 SER A N 1
ATOM 1565 C CA . SER A 1 191 ? -0.499 6.592 -31.204 1.00 37.31 191 SER A CA 1
ATOM 1566 C C . SER A 1 191 ? -1.294 6.640 -32.508 1.00 37.31 191 SER A C 1
ATOM 1568 O O . SER A 1 191 ? -2.513 6.462 -32.494 1.00 37.31 191 SER A O 1
ATOM 1570 N N . SER A 1 192 ? -0.616 6.900 -33.623 1.00 33.00 192 SER A N 1
ATOM 1571 C CA . SER A 1 192 ? -1.134 6.610 -34.962 1.00 33.00 192 SER A CA 1
ATOM 1572 C C . SER A 1 192 ? -0.276 5.494 -35.581 1.00 33.00 192 SER A C 1
ATOM 1574 O O . SER A 1 192 ? 0.921 5.458 -35.300 1.00 33.00 192 SER A O 1
ATOM 1576 N N . PRO A 1 193 ? -0.831 4.569 -36.390 1.00 37.38 193 PRO A N 1
ATOM 1577 C CA . PRO A 1 193 ? -0.173 3.303 -36.755 1.00 37.38 193 PRO A CA 1
ATOM 1578 C C . PRO A 1 193 ? 0.970 3.441 -37.769 1.00 37.38 193 PRO A C 1
ATOM 1580 O O . PRO A 1 193 ? 1.631 2.461 -38.097 1.00 37.38 193 PRO A O 1
ATOM 1583 N N . CYS A 1 194 ? 1.192 4.641 -38.297 1.00 36.75 194 CYS A N 1
ATOM 1584 C CA . CYS A 1 194 ? 2.214 4.905 -39.295 1.00 36.75 194 CYS A CA 1
ATOM 1585 C C . CYS A 1 194 ? 3.376 5.613 -38.606 1.00 36.75 194 CYS A C 1
ATOM 1587 O O . CYS A 1 194 ? 3.214 6.747 -38.158 1.00 36.75 194 CYS A O 1
ATOM 1589 N N . LEU A 1 195 ? 4.525 4.936 -38.526 1.00 40.03 195 LEU A N 1
ATOM 1590 C CA . LEU A 1 195 ? 5.790 5.427 -37.982 1.00 40.03 195 LEU A CA 1
ATOM 1591 C C . LEU A 1 195 ? 6.230 6.754 -38.632 1.00 40.03 195 LEU A C 1
ATOM 1593 O O . LEU A 1 195 ? 7.071 6.801 -39.521 1.00 40.03 195 LEU A O 1
ATOM 1597 N N . LYS A 1 196 ? 5.675 7.857 -38.148 1.00 38.84 196 LYS A N 1
ATOM 1598 C CA . LYS A 1 196 ? 6.343 9.149 -38.057 1.00 38.84 196 LYS A CA 1
ATOM 1599 C C . LYS A 1 196 ? 6.388 9.463 -36.576 1.00 38.84 196 LYS A C 1
ATOM 1601 O O . LYS A 1 196 ? 5.570 10.223 -36.063 1.00 38.84 196 LYS A O 1
ATOM 1606 N N . TRP A 1 197 ? 7.297 8.792 -35.875 1.00 41.62 197 TRP A N 1
ATOM 1607 C CA . TRP A 1 197 ? 7.647 9.156 -34.513 1.00 41.62 197 TRP A CA 1
ATOM 1608 C C . TRP A 1 197 ? 8.338 10.515 -34.578 1.00 41.62 197 TRP A C 1
ATOM 1610 O O . TRP A 1 197 ? 9.554 10.615 -34.652 1.00 41.62 197 TRP A O 1
ATOM 1620 N N . CYS A 1 198 ? 7.550 11.586 -34.576 1.00 38.47 198 CYS A N 1
ATOM 1621 C CA . CYS A 1 198 ? 8.032 12.850 -34.059 1.00 38.47 198 CYS A CA 1
ATOM 1622 C C . CYS A 1 198 ? 8.206 12.664 -32.547 1.00 38.47 198 CYS A C 1
ATOM 1624 O O . CYS A 1 198 ? 7.366 13.092 -31.757 1.00 38.47 198 CYS A O 1
ATOM 1626 N N . LEU A 1 199 ? 9.327 12.067 -32.134 1.00 42.38 199 LEU A N 1
ATOM 1627 C CA . LEU A 1 199 ? 10.074 12.663 -31.034 1.00 42.38 199 LEU A CA 1
ATOM 1628 C C . LEU A 1 199 ? 10.407 14.069 -31.537 1.00 42.38 199 LEU A C 1
ATOM 1630 O O . LEU A 1 199 ? 11.375 14.273 -32.263 1.00 42.38 199 LEU A O 1
ATOM 1634 N N . ILE A 1 200 ? 9.480 15.008 -31.314 1.00 39.19 200 ILE A N 1
ATOM 1635 C CA . ILE A 1 200 ? 9.694 16.416 -31.623 1.00 39.19 200 ILE A CA 1
ATOM 1636 C C . ILE A 1 200 ? 11.010 16.769 -30.951 1.00 39.19 200 ILE A C 1
ATOM 1638 O O . ILE A 1 200 ? 11.150 16.577 -29.744 1.00 39.19 200 ILE A O 1
ATOM 1642 N N . SER A 1 201 ? 11.954 17.222 -31.770 1.00 34.94 201 SER A N 1
ATOM 1643 C CA . SER A 1 201 ? 13.228 17.789 -31.373 1.00 34.94 201 SER A CA 1
ATOM 1644 C C . SER A 1 201 ? 13.067 18.605 -30.093 1.00 34.94 201 SER A C 1
ATOM 1646 O O . SER A 1 201 ? 12.426 19.654 -30.087 1.00 34.94 201 SER A O 1
ATOM 1648 N N . ILE A 1 202 ? 13.633 18.097 -29.004 1.00 32.19 202 ILE A N 1
ATOM 1649 C CA . ILE A 1 202 ? 14.055 18.918 -27.875 1.00 32.19 202 ILE A CA 1
ATOM 1650 C C . ILE A 1 202 ? 15.573 18.757 -27.800 1.00 32.19 202 ILE A C 1
ATOM 1652 O O . ILE A 1 202 ? 16.105 18.093 -26.918 1.00 32.19 202 ILE A O 1
ATOM 1656 N N . VAL A 1 203 ? 16.232 19.311 -28.819 1.00 33.75 203 VAL A N 1
ATOM 1657 C CA . VAL A 1 203 ? 17.446 20.132 -28.716 1.00 33.75 203 VAL A CA 1
ATOM 1658 C C . VAL A 1 203 ? 17.245 21.287 -29.687 1.00 33.75 203 VAL A C 1
ATOM 1660 O O . VAL A 1 203 ? 16.810 21.003 -30.827 1.00 33.75 203 VAL A O 1
#

Radius of gyration: 32.3 Å; Cα contacts (8 Å, |Δi|>4): 194; chains: 1; bounding box: 65×46×88 Å

Solvent-accessible surface area (backbone atoms only — not comparable to full-atom values): 11776 Å² total; per-residue (Å²): 135,61,68,41,61,58,52,52,52,62,70,76,45,34,23,36,57,53,39,46,73,76,70,46,72,66,42,98,86,26,35,20,57,40,90,92,54,98,52,92,59,66,41,18,43,33,46,61,38,37,41,24,75,76,83,66,52,67,42,45,38,40,54,49,44,10,66,76,68,76,38,58,62,64,60,20,44,51,49,50,31,62,78,68,68,53,85,79,66,89,78,63,56,76,69,65,49,72,63,57,54,50,46,55,51,48,53,51,51,53,49,50,54,47,52,55,49,48,55,54,46,51,52,53,52,51,54,50,50,52,50,29,56,48,28,44,64,75,42,48,66,92,46,99,86,53,82,76,40,69,58,23,55,47,17,70,67,43,46,67,56,51,50,52,52,52,48,36,66,74,71,42,55,73,67,57,36,49,52,47,44,65,71,56,46,63,73,74,73,71,90,65,97,65,94,71,80,70,75,67,80,88,121

Sequence (203 aa):
MYLGFYSQVKKQVSTREAAEHYGFKVGRNGMMKCPFHDDRNPSMKVDQNFICFGCQEKGDVIRFVSKLFDLPPYDAAVKLTEDMGLTVTAENRPGVQPGIRKKAKRERTERQQFEQSVDRVYGVYCDYFRLLNQWAEEYAPRSPTEDLHPLFVEAMHQREYVEYLLDLLLYGSSVVVKLFCNTYGLIIRYSSPCLKWCLISIV

Mean predicted aligned error: 15.78 Å

Secondary structure (DSSP, 8-state):
--HHHHHHHHHH--HHHHHHHTT----TTSEE--TTS--SS--EEESSSEEETTT--EE-HHHHHHHHHT--HHHHHHHHHHHTT----TT------HHHHHHHHHHHHHHHHHHHHHHHHHHHHHHHHHHHHHHHHHT--SSTTSPPPHHHHHHHHHHHHHHHHHHHHHHS-HHHHHHHHHHHTTGGG---SS---------

pLDDT: mean 82.74, std 18.09, range [32.19, 97.56]

Foldseek 3Di:
DCPQLVVVLLVVDALLNVCVLVPWDADPQQFTADPLDPGPDGQWHTDSWIAGPVVRDTGGNLVVQCSNPVHDSVVSSVVSCVSVVPDPDPPDDPPPPPVNVVVVVVVVVVVVVLVVLLVVVLVVLVVVLVQLVVLCPPQPDPDPPDDGDPSNVCSVPCNVVSVVVNCCSVPNDPVSVSVCSVVPSVLPPDDDPDPPPPPPDPD